Protein AF-0000000080332380 (afdb_homodimer)

Radius of gyration: 29.06 Å; Cα contacts (8 Å, |Δi|>4): 354; chains: 2; bounding box: 52×90×86 Å

Secondary structure (DSSP, 8-state):
-TT-B-TTSSBPPHHHHHHHHHHSSSS-TTS-HHHHHHHHTT-S---BHHHHHHHHHHHTS-GGGGSS-GGGG-HHHHHHHTSHHHHHHHHHTTT--HHHHHHHHHHHHHHHHHHTPPPPPP--TT-----------------------HHHHHHHHHHHHHT-/-TT-B-TTSSBPPHHHHHHHHHHSSSS-TTS-HHHHHHHHTT-----BHHHHHHHHHHHTS-GGGGSS-GGGG-HHHHHHHTSHHHHHHHHHTTT--HHHHHHHHHHHHHHHHHHTPPPPPP--TT-----------------------HHHHHHHHHHHHHT-

Nearest PDB structures (foldseek):
  6tri-assembly1_A  TM=6.896E-01  e=2.519E+00  Lactococcus phage TP901-1
  8jr0-assembly1_C  TM=2.284E-01  e=2.000E+00  Mycobacterium tuberculosis
  6tri-assembly1_A  TM=6.887E-01  e=2.519E+00  Lactococcus phage TP901-1
  8jr0-assembly1_C  TM=2.284E-01  e=2.000E+00  Mycobacterium tuberculosis

InterPro domains:
  IPR001387 Cro/C1-type, helix-turn-helix domain [PF01381] (31-66)
  IPR001387 Cro/C1-type, helix-turn-helix domain [PS50943] (31-66)
  IPR001387 Cro/C1-type, helix-turn-helix domain [cd00093] (26-66)
  IPR010982 Lambda repressor-like, DNA-binding domain superfamily [G3DSA:1.10.260.40] (1-118)
  IPR010982 Lambda repressor-like, DNA-binding domain superfamily [SSF47413] (28-68)

Sequence (328 aa):
MSSRRDAGGRPYTSRSLSAAVEALPGDHASVSHASVNKLANGSQDNPTAHTVVAVCKALGVPPAYLLPHHAYSDLEALQTFEDPRARHVLALLSGLSHSALDDVVAELERRRAEQGLEPVQRRDDATEEAPPSQEEPTEAPGRGRRRRSSREAAEYAADSLEGLMSSRRDAGGRPYTSRSLSAAVEALPGDHASVSHASVNKLANGSQDNPTAHTVVAVCKALGVPPAYLLPHHAYSDLEALQTFEDPRARHVLALLSGLSHSALDDVVAELERRRAEQGLEPVQRRDDATEEAPPSQEEPTEAPGRGRRRRSSREAAEYAADSLEGL

Foldseek 3Di:
DQVFAAPVRHGDALVRLLVLLVPDPDDSVPLDSVNSNCLVVVPPDDDDLSNLCSSCVRRVFQSCCSDPDLVNVPRVLRVLCVDPVSVVVVVVCPPPDPVVVVVVVVVVQVVCVVVVHDDDDDDDSPCPVPPPPPPPPPPPPPPPPDPPDPVVVVVVVVVVVVVD/DQVFAAPVRHGDALVRLLVLLVPDPDDSVPLDSVNSNCLVVVPPDDDDLSNLCSSCVRRVFQSCCSDPDLVNVPRVLRVLCVDPVSVVVVVVCPPPDPVVVVVVVVVVQVVCVVVVHDDDDDDDSPCPVPPPPPPPPPPPPPPPPDPPDPVVVVVVVVVVVVVD

Solvent-accessible surface area (backbone atoms only — not comparable to full-atom values): 19306 Å² total; per-residue (Å²): 105,79,82,40,54,39,97,81,66,39,61,54,41,45,67,55,43,28,50,40,29,63,64,42,88,66,91,45,70,77,54,43,53,63,57,41,31,35,54,65,66,62,45,94,63,69,50,29,43,62,44,42,42,42,48,20,57,54,66,71,44,54,44,48,53,77,41,94,48,77,72,34,72,45,56,62,27,48,53,29,45,65,36,62,68,48,27,46,45,35,33,56,51,53,90,58,50,71,68,55,49,50,52,52,42,52,51,44,54,51,52,32,56,76,68,68,47,81,86,73,79,80,71,71,63,74,67,57,72,62,66,73,71,73,67,66,73,71,74,62,80,72,76,81,71,76,78,74,60,77,66,61,58,57,55,52,58,58,54,61,56,62,77,103,105,80,84,39,54,39,98,83,67,40,63,54,42,45,68,55,44,29,50,39,28,63,64,41,87,66,89,44,71,78,53,45,54,63,58,41,30,35,55,65,65,63,44,95,63,70,48,30,41,62,45,41,40,43,49,20,58,54,67,69,45,54,44,48,53,77,41,96,49,76,70,34,72,43,56,62,28,49,54,29,44,65,38,63,69,49,28,45,45,36,35,55,50,53,87,58,50,72,68,55,49,50,51,51,43,52,51,43,53,50,53,33,55,76,69,69,49,79,86,75,80,80,71,71,66,74,66,58,73,61,67,71,68,72,66,65,73,71,73,60,80,71,73,80,69,75,78,72,59,78,66,60,57,55,53,53,57,58,55,59,56,63,74,103

Structure (mmCIF, N/CA/C/O backbone):
data_AF-0000000080332380-model_v1
#
loop_
_entity.id
_entity.type
_entity.pdbx_description
1 polymer 'XRE family transcriptional regulator'
#
loop_
_atom_site.group_PDB
_atom_site.id
_atom_site.type_symbol
_atom_site.label_atom_id
_atom_site.label_alt_id
_atom_site.label_comp_id
_atom_site.label_asym_id
_atom_site.label_entity_id
_atom_site.label_seq_id
_atom_site.pdbx_PDB_ins_code
_atom_site.Cartn_x
_atom_site.Cartn_y
_atom_site.Cartn_z
_atom_site.occupancy
_atom_site.B_iso_or_equiv
_atom_site.auth_seq_id
_atom_site.auth_comp_id
_atom_site.auth_asym_id
_atom_site.auth_atom_id
_atom_site.pdbx_PDB_model_num
ATOM 1 N N . MET A 1 1 ? 15.047 3.531 7.473 1 45.69 1 MET A N 1
ATOM 2 C CA . MET A 1 1 ? 15.734 4.676 6.879 1 45.69 1 MET A CA 1
ATOM 3 C C . MET A 1 1 ? 17.234 4.453 6.848 1 45.69 1 MET A C 1
ATOM 5 O O . MET A 1 1 ? 17.922 4.938 5.949 1 45.69 1 MET A O 1
ATOM 9 N N . SER A 1 2 ? 17.578 3.746 7.855 1 49.03 2 SER A N 1
ATOM 10 C CA . SER A 1 2 ? 19.031 3.662 8.008 1 49.03 2 SER A CA 1
ATOM 11 C C . SER A 1 2 ? 19.672 2.881 6.867 1 49.03 2 SER A C 1
ATOM 13 O O . SER A 1 2 ? 20.844 3.084 6.543 1 49.03 2 SER A O 1
ATOM 15 N N . SER A 1 3 ? 18.891 2.18 6.242 1 55.72 3 SER A N 1
ATOM 16 C CA . SER A 1 3 ? 19.609 1.336 5.305 1 55.72 3 SER A CA 1
ATOM 17 C C . SER A 1 3 ? 19.594 1.928 3.898 1 55.72 3 SER A C 1
ATOM 19 O O . SER A 1 3 ? 20.297 1.443 3.006 1 55.72 3 SER A O 1
ATOM 21 N N . ARG A 1 4 ? 18.938 3.018 3.787 1 57.44 4 ARG A N 1
ATOM 22 C CA . ARG A 1 4 ? 18.891 3.545 2.426 1 57.44 4 ARG A CA 1
ATOM 23 C C . ARG A 1 4 ? 19.922 4.652 2.232 1 57.44 4 ARG A C 1
ATOM 25 O O . ARG A 1 4 ? 20.312 5.316 3.193 1 57.44 4 ARG A O 1
ATOM 32 N N . ARG A 1 5 ? 20.562 4.629 1.107 1 53.41 5 ARG A N 1
ATOM 33 C CA . ARG A 1 5 ? 21.672 5.512 0.784 1 53.41 5 ARG A CA 1
ATOM 34 C C . ARG A 1 5 ? 21.234 6.617 -0.172 1 53.41 5 ARG A C 1
ATOM 36 O O . ARG A 1 5 ? 20.312 6.43 -0.97 1 53.41 5 ARG A O 1
ATOM 43 N N . ASP A 1 6 ? 21.766 7.789 0.019 1 54.19 6 ASP A N 1
ATOM 44 C CA . ASP A 1 6 ? 21.453 8.953 -0.812 1 54.19 6 ASP A CA 1
ATOM 45 C C . ASP A 1 6 ? 22.188 8.883 -2.146 1 54.19 6 ASP A C 1
ATOM 47 O O . ASP A 1 6 ? 22.812 7.863 -2.469 1 54.19 6 ASP A O 1
ATOM 51 N N . ALA A 1 7 ? 21.953 9.891 -3.002 1 58.5 7 ALA A N 1
ATOM 52 C CA . ALA A 1 7 ? 22.516 9.961 -4.344 1 58.5 7 ALA A CA 1
ATOM 53 C C . ALA A 1 7 ? 24.031 9.781 -4.305 1 58.5 7 ALA A C 1
ATOM 55 O O . ALA A 1 7 ? 24.641 9.289 -5.266 1 58.5 7 ALA A O 1
ATOM 56 N N . GLY A 1 8 ? 24.578 10.102 -3.266 1 55.09 8 GLY A N 1
ATOM 57 C CA . GLY A 1 8 ? 26.016 9.984 -3.129 1 55.09 8 GLY A CA 1
ATOM 58 C C . GLY A 1 8 ? 26.453 8.664 -2.521 1 55.09 8 GLY A C 1
ATOM 59 O O . GLY A 1 8 ? 27.656 8.445 -2.295 1 55.09 8 GLY A O 1
ATOM 60 N N . GLY A 1 9 ? 25.516 7.781 -2.338 1 62.94 9 GLY A N 1
ATOM 61 C CA . GLY A 1 9 ? 25.828 6.477 -1.773 1 62.94 9 GLY A CA 1
ATOM 62 C C . GLY A 1 9 ? 25.953 6.492 -0.262 1 62.94 9 GLY A C 1
ATOM 63 O O . GLY A 1 9 ? 26.359 5.5 0.343 1 62.94 9 GLY A O 1
ATOM 64 N N . ARG A 1 10 ? 25.812 7.641 0.269 1 60.16 10 ARG A N 1
ATOM 65 C CA . ARG A 1 10 ? 25.891 7.766 1.72 1 60.16 10 ARG A CA 1
ATOM 66 C C . ARG A 1 10 ? 24.531 7.578 2.367 1 60.16 10 ARG A C 1
ATOM 68 O O . ARG A 1 10 ? 23.5 7.758 1.716 1 60.16 10 ARG A O 1
ATOM 75 N N . PRO A 1 11 ? 24.578 6.988 3.625 1 61.34 11 PRO A N 1
ATOM 76 C CA . PRO A 1 11 ? 23.297 6.895 4.324 1 61.34 11 PRO A CA 1
ATOM 77 C C . PRO A 1 11 ? 22.562 8.234 4.395 1 61.34 11 PRO A C 1
ATOM 79 O O . PRO A 1 11 ? 23.203 9.281 4.543 1 61.34 11 PRO A O 1
ATOM 82 N N . TYR A 1 12 ? 21.312 8.266 4.168 1 58.19 12 TYR A N 1
ATOM 83 C CA . TYR A 1 12 ? 20.547 9.5 4.23 1 58.19 12 TYR A CA 1
ATOM 84 C C . TYR A 1 12 ? 20.672 10.148 5.602 1 58.19 12 TYR A C 1
ATOM 86 O O . TYR A 1 12 ? 20.562 9.477 6.629 1 58.19 12 TYR A O 1
ATOM 94 N N . THR A 1 13 ? 21.266 11.359 5.566 1 61.28 13 THR A N 1
ATOM 95 C CA . THR A 1 13 ? 21.109 12.242 6.723 1 61.28 13 THR A CA 1
ATOM 96 C C . THR A 1 13 ? 19.891 13.141 6.57 1 61.28 13 THR A C 1
ATOM 98 O O . THR A 1 13 ? 19.281 13.188 5.504 1 61.28 13 THR A O 1
ATOM 101 N N . SER A 1 14 ? 19.359 13.672 7.695 1 65 14 SER A N 1
ATOM 102 C CA . SER A 1 14 ? 18.25 14.617 7.625 1 65 14 SER A CA 1
ATOM 103 C C . SER A 1 14 ? 18.516 15.695 6.574 1 65 14 SER A C 1
ATOM 105 O O . SER A 1 14 ? 17.609 16.078 5.828 1 65 14 SER A O 1
ATOM 107 N N . ARG A 1 15 ? 19.75 16.188 6.562 1 61.03 15 ARG A N 1
ATOM 108 C CA . ARG A 1 15 ? 20.125 17.234 5.617 1 61.03 15 ARG A CA 1
ATOM 109 C C . ARG A 1 15 ? 20.078 16.719 4.184 1 61.03 15 ARG A C 1
ATOM 111 O O . ARG A 1 15 ? 19.5 17.375 3.301 1 61.03 15 ARG A O 1
ATOM 118 N N . SER A 1 16 ? 20.656 15.586 3.994 1 64.38 16 SER A N 1
ATOM 119 C CA . SER A 1 16 ? 20.688 15.055 2.635 1 64.38 16 SER A CA 1
ATOM 120 C C . SER A 1 16 ? 19.297 14.688 2.152 1 64.38 16 SER A C 1
ATOM 122 O O . SER A 1 16 ? 18.984 14.836 0.97 1 64.38 16 SER A O 1
ATOM 124 N N . LEU A 1 17 ? 18.547 14.219 2.979 1 63.97 17 LEU A N 1
ATOM 125 C CA . LEU A 1 17 ? 17.172 13.891 2.635 1 63.97 17 LEU A CA 1
ATOM 126 C C . LEU A 1 17 ? 16.375 15.148 2.275 1 63.97 17 LEU A C 1
ATOM 128 O O . LEU A 1 17 ? 15.633 15.156 1.298 1 63.97 17 LEU A O 1
ATOM 132 N N . SER A 1 18 ? 16.562 16.234 3.135 1 67 18 SER A N 1
ATOM 133 C CA . SER A 1 18 ? 15.922 17.5 2.842 1 67 18 SER A CA 1
ATOM 134 C C . SER A 1 18 ? 16.312 18.016 1.463 1 67 18 SER A C 1
ATOM 136 O O . SER A 1 18 ? 15.477 18.516 0.715 1 67 18 SER A O 1
ATOM 138 N N . ALA A 1 19 ? 17.578 17.812 1.137 1 68.12 19 ALA A N 1
ATOM 139 C CA . ALA A 1 19 ? 18.062 18.25 -0.168 1 68.12 19 ALA A CA 1
ATOM 140 C C . ALA A 1 19 ? 17.438 17.422 -1.291 1 68.12 19 ALA A C 1
ATOM 142 O O . ALA A 1 19 ? 17.109 17.969 -2.354 1 68.12 19 ALA A O 1
ATOM 143 N N . ALA A 1 20 ? 17.344 16.203 -0.973 1 65.81 20 ALA A N 1
ATOM 144 C CA . ALA A 1 20 ? 16.75 15.32 -1.976 1 65.81 20 ALA A CA 1
ATOM 145 C C . ALA A 1 20 ? 15.281 15.672 -2.219 1 65.81 20 ALA A C 1
ATOM 147 O O . ALA A 1 20 ? 14.812 15.633 -3.357 1 65.81 20 ALA A O 1
ATOM 148 N N . VAL A 1 21 ? 14.57 15.992 -1.216 1 66.62 21 VAL A N 1
ATOM 149 C CA . VAL A 1 21 ? 13.172 16.375 -1.314 1 66.62 21 VAL A CA 1
ATOM 150 C C . VAL A 1 21 ? 13.039 17.688 -2.088 1 66.62 21 VAL A C 1
ATOM 152 O O . VAL A 1 21 ? 12.148 17.828 -2.928 1 66.62 21 VAL A O 1
ATOM 155 N N . GLU A 1 22 ? 13.93 18.625 -1.791 1 68.06 22 GLU A N 1
ATOM 156 C CA . GLU A 1 22 ? 13.922 19.922 -2.457 1 68.06 22 GLU A CA 1
ATOM 157 C C . GLU A 1 22 ? 14.211 19.781 -3.949 1 68.06 22 GLU A C 1
ATOM 159 O O . GLU A 1 22 ? 13.742 20.594 -4.758 1 68.06 22 GLU A O 1
ATOM 164 N N . ALA A 1 23 ? 14.953 18.688 -4.273 1 68.5 23 ALA A N 1
ATOM 165 C CA . ALA A 1 23 ? 15.383 18.5 -5.656 1 68.5 23 ALA A CA 1
ATOM 166 C C . ALA A 1 23 ? 14.273 17.844 -6.484 1 68.5 23 ALA A C 1
ATOM 168 O O . ALA A 1 23 ? 14.336 17.844 -7.715 1 68.5 23 ALA A O 1
ATOM 169 N N . LEU A 1 24 ? 13.336 17.281 -5.75 1 67.06 24 LEU A N 1
ATOM 170 C CA . LEU A 1 24 ? 12.266 16.641 -6.496 1 67.06 24 LEU A CA 1
ATOM 171 C C . LEU A 1 24 ? 11.516 17.656 -7.359 1 67.06 24 LEU A C 1
ATOM 173 O O . LEU A 1 24 ? 11.344 18.812 -6.965 1 67.06 24 LEU A O 1
ATOM 177 N N . PRO A 1 25 ? 11.234 17.172 -8.609 1 62.03 25 PRO A N 1
ATOM 178 C CA . PRO A 1 25 ? 10.422 18.062 -9.43 1 62.03 25 PRO A CA 1
ATOM 179 C C . PRO A 1 25 ? 9.023 18.281 -8.859 1 62.03 25 PRO A C 1
ATOM 181 O O . PRO A 1 25 ? 8.438 17.359 -8.289 1 62.03 25 PRO A O 1
ATOM 184 N N . GLY A 1 26 ? 8.492 19.453 -8.891 1 60 26 GLY A N 1
ATOM 185 C CA . GLY A 1 26 ? 7.156 19.828 -8.438 1 60 26 GLY A CA 1
ATOM 186 C C . GLY A 1 26 ? 7.16 20.656 -7.164 1 60 26 GLY A C 1
ATOM 187 O O . GLY A 1 26 ? 8.227 20.984 -6.637 1 60 26 GLY A O 1
ATOM 188 N N . ASP A 1 27 ? 6.07 21.172 -6.875 1 50.56 27 ASP A N 1
ATOM 189 C CA . ASP A 1 27 ? 5.934 22.109 -5.758 1 50.56 27 ASP A CA 1
ATOM 190 C C . ASP A 1 27 ? 6.035 21.375 -4.422 1 50.56 27 ASP A C 1
ATOM 192 O O . ASP A 1 27 ? 5.02 21.016 -3.824 1 50.56 27 ASP A O 1
ATOM 196 N N . HIS A 1 28 ? 7.129 20.594 -4.238 1 54.84 28 HIS A N 1
ATOM 197 C CA . HIS A 1 28 ? 7.336 20.016 -2.914 1 54.84 28 HIS A CA 1
ATOM 198 C C . HIS A 1 28 ? 7.977 21.016 -1.966 1 54.84 28 HIS A C 1
ATOM 200 O O . HIS A 1 28 ? 8.555 20.625 -0.946 1 54.84 28 HIS A O 1
ATOM 206 N N . ALA A 1 29 ? 7.965 22.203 -2.443 1 51.16 29 ALA A N 1
ATOM 207 C CA . ALA A 1 29 ? 8.633 23.281 -1.716 1 51.16 29 ALA A CA 1
ATOM 208 C C . ALA A 1 29 ? 8.172 23.312 -0.26 1 51.16 29 ALA A C 1
ATOM 210 O O . ALA A 1 29 ? 8.906 23.781 0.613 1 51.16 29 ALA A O 1
ATOM 211 N N . SER A 1 30 ? 6.91 22.875 -0.061 1 58.44 30 SER A N 1
ATOM 212 C CA . SER A 1 30 ? 6.465 23.172 1.297 1 58.44 30 SER A CA 1
ATOM 213 C C . SER A 1 30 ? 6.941 22.109 2.279 1 58.44 30 SER A C 1
ATOM 215 O O . SER A 1 30 ? 6.742 22.234 3.488 1 58.44 30 SER A O 1
ATOM 217 N N . VAL A 1 31 ? 7.609 21.141 1.709 1 58.28 31 VAL A N 1
ATOM 218 C CA . VAL A 1 31 ? 8.102 20.172 2.689 1 58.28 31 VAL A CA 1
ATOM 219 C C . VAL A 1 31 ? 9.352 20.734 3.373 1 58.28 31 VAL A C 1
ATOM 221 O O . VAL A 1 31 ? 10.383 20.953 2.727 1 58.28 31 VAL A O 1
ATOM 224 N N . SER A 1 32 ? 9.125 21.375 4.52 1 60.06 32 SER A N 1
ATOM 225 C CA . SER A 1 32 ? 10.18 22.016 5.289 1 60.06 32 SER A CA 1
ATOM 226 C C . SER A 1 32 ? 11.273 21.031 5.668 1 60.06 32 SER A C 1
ATOM 228 O O . SER A 1 32 ? 11.016 19.828 5.773 1 60.06 32 SER A O 1
ATOM 230 N N . HIS A 1 33 ? 12.555 21.422 5.559 1 62.81 33 HIS A N 1
ATOM 231 C CA . HIS A 1 33 ? 13.703 20.672 6.078 1 62.81 33 HIS A CA 1
ATOM 232 C C . HIS A 1 33 ? 13.391 20.062 7.441 1 62.81 33 HIS A C 1
ATOM 234 O O . HIS A 1 33 ? 13.781 18.938 7.723 1 62.81 33 HIS A O 1
ATOM 240 N N . ALA A 1 34 ? 12.68 20.75 8.148 1 62.03 34 ALA A N 1
ATOM 241 C CA . ALA A 1 34 ? 12.359 20.297 9.508 1 62.03 34 ALA A CA 1
ATOM 242 C C . ALA A 1 34 ? 11.453 19.078 9.477 1 62.03 34 ALA A C 1
ATOM 244 O O . ALA A 1 34 ? 11.656 18.125 10.234 1 62.03 34 ALA A O 1
ATOM 245 N N . SER A 1 35 ? 10.523 19.109 8.578 1 67.06 35 SER A N 1
ATOM 246 C CA . SER A 1 35 ? 9.594 17.984 8.5 1 67.06 35 SER A CA 1
ATOM 247 C C . SER A 1 35 ? 10.297 16.719 8.023 1 67.06 35 SER A C 1
ATOM 249 O O . SER A 1 35 ? 10.031 15.633 8.531 1 67.06 35 SER A O 1
ATOM 251 N N . VAL A 1 36 ? 11.234 16.922 7.16 1 66.5 36 VAL A N 1
ATOM 252 C CA . VAL A 1 36 ? 12 15.797 6.633 1 66.5 36 VAL A CA 1
ATOM 253 C C . VAL A 1 36 ? 12.875 15.203 7.734 1 66.5 36 VAL A C 1
ATOM 255 O O . VAL A 1 36 ? 12.953 13.984 7.879 1 66.5 36 VAL A O 1
ATOM 258 N N . ASN A 1 37 ? 13.445 16.047 8.5 1 63.31 37 ASN A N 1
ATOM 259 C CA . ASN A 1 37 ? 14.312 15.609 9.586 1 63.31 37 ASN A CA 1
ATOM 260 C C . ASN A 1 37 ? 13.539 14.844 10.656 1 63.31 37 ASN A C 1
ATOM 262 O O . ASN A 1 37 ? 14.016 13.836 11.172 1 63.31 37 ASN A O 1
ATOM 266 N N . LYS A 1 38 ? 12.414 15.375 10.859 1 66.81 38 LYS A N 1
ATOM 267 C CA . LYS A 1 38 ? 11.594 14.75 11.891 1 66.81 38 LYS A CA 1
ATOM 268 C C . LYS A 1 38 ? 11.141 13.359 11.461 1 66.81 38 LYS A C 1
ATOM 270 O O . LYS A 1 38 ? 11.102 12.438 12.273 1 66.81 38 LYS A O 1
ATOM 275 N N . LEU A 1 39 ? 10.891 13.25 10.164 1 68.88 39 LEU A N 1
ATOM 276 C CA . LEU A 1 39 ? 10.445 11.961 9.648 1 68.88 39 LEU A CA 1
ATOM 277 C C . LEU A 1 39 ? 11.602 10.969 9.578 1 68.88 39 LEU A C 1
ATOM 279 O O . LEU A 1 39 ? 11.438 9.797 9.914 1 68.88 39 LEU A O 1
ATOM 283 N N . ALA A 1 40 ? 12.695 11.5 9.148 1 60.09 40 ALA A N 1
ATOM 284 C CA . ALA A 1 40 ? 13.867 10.633 9 1 60.09 40 ALA A CA 1
ATOM 285 C C . ALA A 1 40 ? 14.336 10.109 10.359 1 60.09 40 ALA A C 1
ATOM 287 O O . ALA A 1 40 ? 1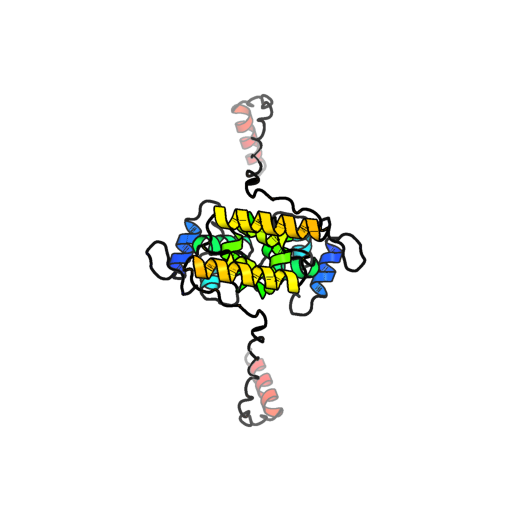4.836 8.992 10.453 1 60.09 40 ALA A O 1
ATOM 288 N N . ASN A 1 41 ? 14.148 10.898 11.328 1 58.16 41 ASN A N 1
ATOM 289 C CA . ASN A 1 41 ? 14.633 10.508 12.648 1 58.16 41 ASN A CA 1
ATOM 290 C C . ASN A 1 41 ? 13.578 9.711 13.414 1 58.16 41 ASN A C 1
ATOM 292 O O . ASN A 1 41 ? 13.82 9.281 14.547 1 58.16 41 ASN A O 1
ATOM 296 N N . GLY A 1 42 ? 12.539 9.336 12.703 1 57.12 42 GLY A N 1
ATOM 297 C CA . GLY A 1 42 ? 11.516 8.531 13.344 1 57.12 42 GLY A CA 1
ATOM 298 C C . GLY A 1 42 ? 10.773 9.273 14.438 1 57.12 42 GLY A C 1
ATOM 299 O O . GLY A 1 42 ? 10.039 8.672 15.227 1 57.12 42 GLY A O 1
ATOM 300 N N . SER A 1 43 ? 11.273 10.461 14.664 1 53.09 43 SER A N 1
ATOM 301 C CA . SER A 1 43 ? 10.555 11.203 15.695 1 53.09 43 SER A CA 1
ATOM 302 C C . SER A 1 43 ? 9.07 11.297 15.367 1 53.09 43 SER A C 1
ATOM 304 O O . SER A 1 43 ? 8.68 11.305 14.203 1 53.09 43 SER A O 1
ATOM 306 N N . GLN A 1 44 ? 8.273 10.906 16.406 1 57.19 44 GLN A N 1
ATOM 307 C CA . GLN A 1 44 ? 6.82 10.781 16.375 1 57.19 44 GLN A CA 1
ATOM 308 C C . GLN A 1 44 ? 6.176 12 15.734 1 57.19 44 GLN A C 1
ATOM 310 O O . GLN A 1 44 ? 5.82 12.961 16.422 1 57.19 44 GLN A O 1
ATOM 315 N N . ASP A 1 45 ? 6.402 12.188 14.359 1 68.19 45 ASP A N 1
ATOM 316 C CA . ASP A 1 45 ? 5.699 13.266 13.672 1 68.19 45 ASP A CA 1
ATOM 317 C C . ASP A 1 45 ? 4.48 12.727 12.922 1 68.19 45 ASP A C 1
ATOM 319 O O . ASP A 1 45 ? 4.258 11.516 12.859 1 68.19 45 ASP A O 1
ATOM 323 N N . ASN A 1 46 ? 3.559 13.531 12.844 1 80.62 46 ASN A N 1
ATOM 324 C CA . ASN A 1 46 ? 2.342 13.352 12.055 1 80.62 46 ASN A CA 1
ATOM 325 C C . ASN A 1 46 ? 2.402 14.125 10.742 1 80.62 46 ASN A C 1
ATOM 327 O O . ASN A 1 46 ? 1.686 15.109 10.562 1 80.62 46 ASN A O 1
ATOM 331 N N . PRO A 1 47 ? 3.314 13.602 9.852 1 83.5 47 PRO A N 1
ATOM 332 C CA . PRO A 1 47 ? 3.496 14.305 8.57 1 83.5 47 PRO A CA 1
ATOM 333 C C . PRO A 1 47 ? 2.229 14.32 7.723 1 83.5 47 PRO A C 1
ATOM 335 O O . PRO A 1 47 ? 1.324 13.508 7.941 1 83.5 47 PRO A O 1
ATOM 338 N N . THR A 1 48 ? 2.219 15.305 6.848 1 84.12 48 THR A N 1
ATOM 339 C CA . THR A 1 48 ? 1.119 15.344 5.891 1 84.12 48 THR A CA 1
ATOM 340 C C . THR A 1 48 ? 1.338 14.32 4.777 1 84.12 48 THR A C 1
ATOM 342 O O . THR A 1 48 ? 2.443 13.805 4.609 1 84.12 48 THR A O 1
ATOM 345 N N . ALA A 1 49 ? 0.272 14.102 4.047 1 87.5 49 ALA A N 1
ATOM 346 C CA . ALA A 1 49 ? 0.331 13.164 2.926 1 87.5 49 ALA A CA 1
ATOM 347 C C . ALA A 1 49 ? 1.354 13.617 1.888 1 87.5 49 ALA A C 1
ATOM 349 O O . ALA A 1 49 ? 2.143 12.805 1.39 1 87.5 49 ALA A O 1
ATOM 350 N N . HIS A 1 50 ? 1.416 14.859 1.545 1 84.94 50 HIS A N 1
ATOM 351 C CA . HIS A 1 50 ? 2.371 15.375 0.574 1 84.94 50 HIS A CA 1
ATOM 352 C C . HIS A 1 50 ? 3.805 15.203 1.063 1 84.94 50 HIS A C 1
ATOM 354 O O . HIS A 1 50 ? 4.695 14.859 0.282 1 84.94 50 HIS A O 1
ATOM 360 N N . THR A 1 51 ? 4.023 15.477 2.346 1 83.25 51 THR A N 1
ATOM 361 C CA . THR A 1 51 ? 5.344 15.273 2.926 1 83.25 51 THR A CA 1
ATOM 362 C C . THR A 1 51 ? 5.746 13.805 2.865 1 83.25 51 THR A C 1
ATOM 364 O O . THR A 1 51 ? 6.887 13.484 2.521 1 83.25 51 THR A O 1
ATOM 367 N N . VAL A 1 52 ? 4.793 12.93 3.213 1 87.31 52 VAL A N 1
ATOM 368 C CA . VAL A 1 52 ? 5.043 11.492 3.162 1 87.31 52 VAL A CA 1
ATOM 369 C C . VAL A 1 52 ? 5.465 11.094 1.751 1 87.31 52 VAL A C 1
ATOM 371 O O . VAL A 1 52 ? 6.492 10.43 1.567 1 87.31 52 VAL A O 1
ATOM 374 N N . VAL A 1 53 ? 4.766 11.539 0.782 1 88.44 53 VAL A N 1
ATOM 375 C CA . VAL A 1 53 ? 5.035 11.18 -0.604 1 88.44 53 VAL A CA 1
ATOM 376 C C . VAL A 1 53 ? 6.387 11.742 -1.036 1 88.44 53 VAL A C 1
ATOM 378 O O . VAL A 1 53 ? 7.203 11.031 -1.625 1 88.44 53 VAL A O 1
ATOM 381 N N . ALA A 1 54 ? 6.637 12.984 -0.685 1 80.75 54 ALA A N 1
ATOM 382 C CA . ALA A 1 54 ? 7.879 13.648 -1.089 1 80.75 54 ALA A CA 1
ATOM 383 C C . ALA A 1 54 ? 9.094 12.969 -0.459 1 80.75 54 ALA A C 1
ATOM 385 O O . ALA A 1 54 ? 10.078 12.695 -1.142 1 80.75 54 ALA A O 1
ATOM 386 N N . VAL A 1 55 ? 8.977 12.68 0.811 1 79.69 55 VAL A N 1
ATOM 387 C CA . VAL A 1 55 ? 10.094 12.07 1.523 1 79.69 55 VAL A CA 1
ATOM 388 C C . VAL A 1 55 ? 10.328 10.656 0.999 1 79.69 55 VAL A C 1
ATOM 390 O O . VAL A 1 55 ? 11.477 10.25 0.771 1 79.69 55 VAL A O 1
ATOM 393 N N . CYS A 1 56 ? 9.266 9.906 0.803 1 86.5 56 CYS A N 1
ATOM 394 C CA . CYS A 1 56 ? 9.406 8.547 0.297 1 86.5 56 CYS A CA 1
ATOM 395 C C . CYS A 1 56 ? 9.992 8.547 -1.107 1 86.5 56 CYS A C 1
ATOM 397 O O . CYS A 1 56 ? 10.789 7.664 -1.45 1 86.5 56 CYS A O 1
ATOM 399 N N . LYS A 1 57 ? 9.602 9.5 -1.895 1 83.94 57 LYS A N 1
ATOM 400 C CA . LYS A 1 57 ? 10.188 9.633 -3.225 1 83.94 57 LYS A CA 1
ATOM 401 C C . LYS A 1 57 ? 11.695 9.867 -3.137 1 83.94 57 LYS A C 1
ATOM 403 O O . LYS A 1 57 ? 12.469 9.266 -3.885 1 83.94 57 LYS A O 1
ATOM 408 N N . ALA A 1 58 ? 12.125 10.703 -2.23 1 75 58 ALA A N 1
ATOM 409 C CA . ALA A 1 58 ? 13.547 10.977 -2.035 1 75 58 ALA A CA 1
ATOM 410 C C . ALA A 1 58 ? 14.289 9.734 -1.565 1 75 58 ALA A C 1
ATOM 412 O O . ALA A 1 58 ? 15.438 9.5 -1.955 1 75 58 ALA A O 1
ATOM 413 N N . LEU A 1 59 ? 13.617 8.938 -0.712 1 77.12 59 LEU A N 1
ATOM 414 C CA . LEU A 1 59 ? 14.219 7.738 -0.147 1 77.12 59 LEU A CA 1
ATOM 415 C C . LEU A 1 59 ? 14.172 6.586 -1.143 1 77.12 59 LEU A C 1
ATOM 417 O O . LEU A 1 59 ? 14.891 5.59 -0.984 1 77.12 59 LEU A O 1
ATOM 421 N N . GLY A 1 60 ? 13.25 6.723 -2.096 1 81.75 60 GLY A N 1
ATOM 422 C CA . GLY A 1 60 ? 13.086 5.645 -3.059 1 81.75 60 GLY A CA 1
ATOM 423 C C . GLY A 1 60 ? 12.25 4.496 -2.529 1 81.75 60 GLY A C 1
ATOM 424 O O . GLY A 1 60 ? 12.523 3.332 -2.826 1 81.75 60 GLY A O 1
ATOM 425 N N . VAL A 1 61 ? 11.391 4.785 -1.655 1 88.31 61 VAL A N 1
ATOM 426 C CA . VAL A 1 61 ? 10.508 3.754 -1.12 1 88.31 61 VAL A CA 1
ATOM 427 C C . VAL A 1 61 ? 9.047 4.117 -1.408 1 88.31 61 VAL A C 1
ATOM 429 O O . VAL A 1 61 ? 8.727 5.293 -1.606 1 88.31 61 VAL A O 1
ATOM 432 N N . PRO A 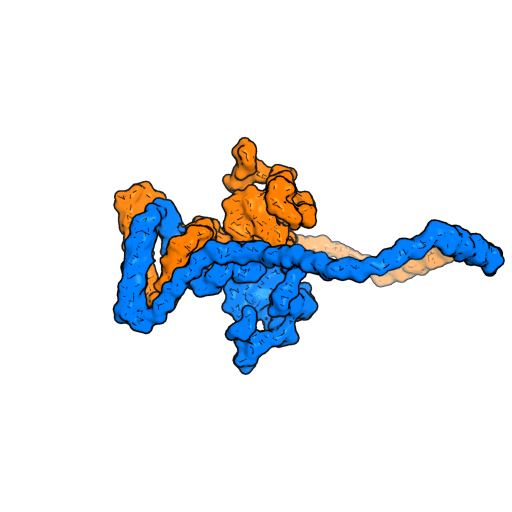1 62 ? 8.172 3.09 -1.484 1 95.25 62 PRO A N 1
ATOM 433 C CA . PRO A 1 62 ? 6.746 3.385 -1.681 1 95.25 62 PRO A CA 1
ATOM 434 C C . PRO A 1 62 ? 6.148 4.191 -0.532 1 95.25 62 PRO A C 1
ATOM 436 O O . PRO A 1 62 ? 6.453 3.938 0.635 1 95.25 62 PRO A O 1
ATOM 439 N N . PRO A 1 63 ? 5.336 5.152 -0.795 1 94.56 63 PRO A N 1
ATOM 440 C CA . PRO A 1 63 ? 4.852 6.09 0.221 1 94.56 63 PRO A CA 1
ATOM 441 C C . PRO A 1 63 ? 4.117 5.395 1.365 1 94.56 63 PRO A C 1
ATOM 443 O O . PRO A 1 63 ? 4.188 5.844 2.512 1 94.56 63 PRO A O 1
ATOM 446 N N . ALA A 1 64 ? 3.441 4.32 1.085 1 96.38 64 ALA A N 1
ATOM 447 C CA . ALA A 1 64 ? 2.686 3.623 2.123 1 96.38 64 ALA A CA 1
ATOM 448 C C . ALA A 1 64 ? 3.594 3.211 3.277 1 96.38 64 ALA A C 1
ATOM 450 O O . ALA A 1 64 ? 3.131 3.041 4.41 1 96.38 64 ALA A O 1
ATOM 451 N N . TYR A 1 65 ? 4.852 3.094 2.988 1 92.38 65 TYR A N 1
ATOM 452 C CA . TYR A 1 65 ? 5.812 2.576 3.957 1 92.38 65 TYR A CA 1
ATOM 453 C C . TYR A 1 65 ? 5.867 3.465 5.195 1 92.38 65 TYR A C 1
ATOM 455 O O . TYR A 1 65 ? 6.113 2.98 6.301 1 92.38 65 TYR A O 1
ATOM 463 N N . LEU A 1 66 ? 5.594 4.754 5.059 1 89 66 LEU A N 1
ATOM 464 C CA . LEU A 1 66 ? 5.754 5.688 6.168 1 89 66 LEU A CA 1
ATOM 465 C C . LEU A 1 66 ? 4.438 5.879 6.91 1 89 66 LEU A C 1
ATOM 467 O O . LEU A 1 66 ? 4.395 6.559 7.941 1 89 66 LEU A O 1
ATOM 471 N N . LEU A 1 67 ? 3.365 5.289 6.418 1 91.88 67 LEU A N 1
ATOM 472 C CA . LEU A 1 67 ? 2.102 5.352 7.145 1 91.88 67 LEU A CA 1
ATOM 473 C C . LEU A 1 67 ? 2.113 4.395 8.336 1 91.88 67 LEU A C 1
ATOM 475 O O . LEU A 1 67 ? 2.617 3.275 8.234 1 91.88 67 LEU A O 1
ATOM 479 N N . PRO A 1 68 ? 1.608 4.879 9.453 1 88.31 68 PRO A N 1
ATOM 480 C CA . PRO A 1 68 ? 1.509 3.988 10.609 1 88.31 68 PRO A CA 1
ATOM 481 C C . PRO A 1 68 ? 0.428 2.924 10.445 1 88.31 68 PRO A C 1
ATOM 483 O O . PRO A 1 68 ? -0.687 3.086 10.945 1 88.31 68 PRO A O 1
ATOM 486 N N . HIS A 1 69 ? 0.728 1.851 9.805 1 91.06 69 HIS A N 1
ATOM 487 C CA . HIS A 1 69 ? -0.176 0.746 9.5 1 91.06 69 HIS A CA 1
ATOM 488 C C . HIS A 1 69 ? 0.564 -0.587 9.5 1 91.06 69 HIS A C 1
ATOM 490 O O . HIS A 1 69 ? 1.648 -0.7 8.922 1 91.06 69 HIS A O 1
ATOM 496 N N . HIS A 1 70 ? 0.045 -1.549 10.094 1 88.69 70 HIS A N 1
ATOM 497 C CA . HIS A 1 70 ? 0.723 -2.807 10.391 1 88.69 70 HIS A CA 1
ATOM 498 C C . HIS A 1 70 ? 1.157 -3.512 9.109 1 88.69 70 HIS A C 1
ATOM 500 O O . HIS A 1 70 ? 2.227 -4.121 9.062 1 88.69 70 HIS A O 1
ATOM 506 N N . ALA A 1 71 ? 0.423 -3.445 8.078 1 93.5 71 ALA A N 1
ATOM 507 C CA . ALA A 1 71 ? 0.705 -4.203 6.863 1 93.5 71 ALA A CA 1
ATOM 508 C C . ALA A 1 71 ? 1.832 -3.557 6.062 1 93.5 71 ALA A C 1
ATOM 510 O O . ALA A 1 71 ? 2.391 -4.176 5.156 1 93.5 71 ALA A O 1
ATOM 511 N N . TYR A 1 72 ? 2.191 -2.285 6.402 1 93.88 72 TYR A N 1
ATOM 512 C CA . TYR A 1 72 ? 3.072 -1.522 5.523 1 93.88 72 TYR A CA 1
ATOM 513 C C . TYR A 1 72 ? 4.523 -1.636 5.977 1 93.88 72 TYR A C 1
ATOM 515 O O . TYR A 1 72 ? 5.406 -0.985 5.414 1 93.88 72 TYR A O 1
ATOM 523 N N . SER A 1 73 ? 4.738 -2.543 6.973 1 88.25 73 SER A N 1
ATOM 524 C CA . SER A 1 73 ? 6.102 -2.779 7.43 1 88.25 73 SER A CA 1
ATOM 525 C C . SER A 1 73 ? 6.852 -3.707 6.477 1 88.25 73 SER A C 1
ATOM 527 O O . SER A 1 73 ? 8.078 -3.82 6.551 1 88.25 73 SER A O 1
ATOM 529 N N . ASP A 1 74 ? 6.125 -4.301 5.566 1 90.38 74 ASP A N 1
ATOM 530 C CA . ASP A 1 74 ? 6.719 -5.207 4.586 1 90.38 74 ASP A CA 1
ATOM 531 C C . ASP A 1 74 ? 7.199 -4.445 3.355 1 90.38 74 ASP A C 1
ATOM 533 O O . ASP A 1 74 ? 6.496 -4.379 2.346 1 90.38 74 ASP A O 1
ATOM 537 N N . LEU A 1 75 ? 8.422 -3.945 3.412 1 89.38 75 LEU A N 1
ATOM 538 C CA . LEU A 1 75 ? 8.969 -3.1 2.357 1 89.38 75 LEU A CA 1
ATOM 539 C C . LEU A 1 75 ? 9.062 -3.861 1.04 1 89.38 75 LEU A C 1
ATOM 541 O O . LEU A 1 75 ? 8.789 -3.305 -0.026 1 89.38 75 LEU A O 1
ATOM 545 N N . GLU A 1 76 ? 9.461 -5.129 1.114 1 92.19 76 GLU A N 1
ATOM 546 C CA . GLU A 1 76 ? 9.602 -5.93 -0.098 1 92.19 76 GLU A CA 1
ATOM 547 C C . GLU A 1 76 ? 8.273 -6.059 -0.832 1 92.19 76 GLU A C 1
ATOM 549 O O . GLU A 1 76 ? 8.211 -5.883 -2.051 1 92.19 76 GLU A O 1
ATOM 554 N N . ALA A 1 77 ? 7.277 -6.375 -0.1 1 96.19 77 ALA A N 1
ATOM 555 C CA . ALA A 1 77 ? 5.949 -6.484 -0.698 1 96.19 77 ALA A CA 1
ATOM 556 C C . ALA A 1 77 ? 5.488 -5.145 -1.263 1 96.19 77 ALA A C 1
ATOM 558 O O . ALA A 1 77 ? 4.941 -5.082 -2.365 1 96.19 77 ALA A O 1
ATOM 559 N N . LEU A 1 78 ? 5.75 -4.039 -0.504 1 96.44 78 LEU A N 1
ATOM 560 C CA . LEU A 1 78 ? 5.367 -2.709 -0.959 1 96.44 78 LEU A CA 1
ATOM 561 C C . LEU A 1 78 ? 6.09 -2.344 -2.248 1 96.44 78 LEU A C 1
ATOM 563 O O . LEU A 1 78 ? 5.492 -1.77 -3.162 1 96.44 78 LEU A O 1
ATOM 567 N N . GLN A 1 79 ? 7.371 -2.701 -2.33 1 95.5 79 GLN A N 1
ATOM 568 C CA . GLN A 1 79 ? 8.148 -2.424 -3.535 1 95.5 79 GLN A CA 1
ATOM 569 C C . GLN A 1 79 ? 7.613 -3.209 -4.727 1 95.5 79 GLN A C 1
ATOM 571 O O . GLN A 1 79 ? 7.496 -2.67 -5.832 1 95.5 79 GLN A O 1
ATOM 576 N N . THR A 1 80 ? 7.332 -4.441 -4.453 1 96.75 80 THR A N 1
ATOM 577 C CA . THR A 1 80 ? 6.809 -5.281 -5.523 1 96.75 80 THR A CA 1
ATOM 578 C C . THR A 1 80 ? 5.449 -4.773 -5.996 1 96.75 80 THR A C 1
ATOM 580 O O . THR A 1 80 ? 5.125 -4.852 -7.18 1 96.75 80 THR A O 1
ATOM 583 N N . PHE A 1 81 ? 4.652 -4.16 -5.094 1 97.31 81 PHE A N 1
ATOM 584 C CA . PHE A 1 81 ? 3.336 -3.607 -5.391 1 97.31 81 PHE A CA 1
ATOM 585 C C . PHE A 1 81 ? 3.434 -2.508 -6.441 1 97.31 81 PHE A C 1
ATOM 587 O O . PHE A 1 81 ? 2.477 -2.262 -7.18 1 97.31 81 PHE A O 1
ATOM 594 N N . GLU A 1 82 ? 4.629 -1.879 -6.566 1 95.44 82 GLU A N 1
ATOM 595 C CA . GLU A 1 82 ? 4.812 -0.761 -7.488 1 95.44 82 GLU A CA 1
ATOM 596 C C . GLU A 1 82 ? 4.781 -1.232 -8.938 1 95.44 82 GLU A C 1
ATOM 598 O O . GLU A 1 82 ? 4.543 -0.436 -9.852 1 95.44 82 GLU A O 1
ATOM 603 N N . ASP A 1 83 ? 5.105 -2.49 -9.141 1 94.19 83 ASP A N 1
ATOM 604 C CA . ASP A 1 83 ? 5.035 -3.08 -10.477 1 94.19 83 ASP A CA 1
ATOM 605 C C . ASP A 1 83 ? 3.594 -3.416 -10.852 1 94.19 83 ASP A C 1
ATOM 607 O O . ASP A 1 83 ? 2.945 -4.227 -10.188 1 94.19 83 ASP A O 1
ATOM 611 N N . PRO A 1 84 ? 3.131 -2.805 -11.938 1 93.75 84 PRO A N 1
ATOM 612 C CA . PRO A 1 84 ? 1.729 -3.021 -12.305 1 93.75 84 PRO A CA 1
ATOM 613 C C . PRO A 1 84 ? 1.403 -4.496 -12.539 1 93.75 84 PRO A C 1
ATOM 615 O O . PRO A 1 84 ? 0.286 -4.938 -12.258 1 93.75 84 PRO A O 1
ATOM 618 N N . ARG A 1 85 ? 2.352 -5.258 -13.055 1 94.06 85 ARG A N 1
ATOM 619 C CA . ARG A 1 85 ? 2.098 -6.68 -13.273 1 94.06 85 ARG A CA 1
ATOM 620 C C . ARG A 1 85 ? 1.966 -7.422 -11.945 1 94.06 85 ARG A C 1
ATOM 622 O O . ARG A 1 85 ? 1.065 -8.25 -11.781 1 94.06 85 ARG A O 1
ATOM 629 N N . ALA A 1 86 ? 2.857 -7.148 -11.055 1 96.62 86 ALA A N 1
ATOM 630 C CA . ALA A 1 86 ? 2.787 -7.762 -9.727 1 96.62 86 ALA A CA 1
ATOM 631 C C . ALA A 1 86 ? 1.511 -7.348 -9 1 96.62 86 ALA A C 1
ATOM 633 O O . ALA A 1 86 ? 0.886 -8.164 -8.32 1 96.62 86 ALA A O 1
ATOM 634 N N . ARG A 1 87 ? 1.179 -6.051 -9.109 1 96.25 87 ARG A N 1
ATOM 635 C CA . ARG A 1 87 ? -0.047 -5.547 -8.5 1 96.25 87 ARG A CA 1
ATOM 636 C C . ARG A 1 87 ? -1.271 -6.273 -9.047 1 96.25 87 ARG A C 1
ATOM 638 O O . ARG A 1 87 ? -2.197 -6.59 -8.297 1 96.25 87 ARG A O 1
ATOM 645 N N . HIS A 1 88 ? -1.263 -6.531 -10.305 1 95.38 88 HIS A N 1
ATOM 646 C CA . HIS A 1 88 ? -2.359 -7.27 -10.922 1 95.38 88 HIS A CA 1
ATOM 647 C C . HIS A 1 88 ? -2.428 -8.695 -10.383 1 95.38 88 HIS A C 1
ATOM 649 O O . HIS A 1 88 ? -3.516 -9.219 -10.125 1 95.38 88 HIS A O 1
ATOM 655 N N . VAL A 1 89 ? -1.287 -9.391 -10.258 1 96.88 89 VAL A N 1
ATOM 656 C CA . VAL A 1 89 ? -1.258 -10.711 -9.633 1 96.88 89 VAL A CA 1
ATOM 657 C C . VAL A 1 89 ? -1.922 -10.648 -8.258 1 96.88 89 VAL A C 1
ATOM 659 O O . VAL A 1 89 ? -2.756 -11.5 -7.93 1 96.88 89 VAL A O 1
ATOM 662 N N . LEU A 1 90 ? -1.532 -9.594 -7.48 1 97.69 90 LEU A N 1
ATOM 663 C CA . LEU A 1 90 ? -2.098 -9.438 -6.145 1 97.69 90 LEU A CA 1
ATOM 664 C C . LEU A 1 90 ? -3.617 -9.32 -6.207 1 97.69 90 LEU A C 1
ATOM 666 O O . LEU A 1 90 ? -4.324 -9.961 -5.43 1 97.69 90 LEU A O 1
ATOM 670 N N . ALA A 1 91 ? -4.113 -8.562 -7.133 1 96.69 91 ALA A N 1
ATOM 671 C CA . ALA A 1 91 ? -5.555 -8.391 -7.293 1 96.69 91 ALA A CA 1
ATOM 672 C C . ALA A 1 91 ? -6.227 -9.727 -7.621 1 96.69 91 ALA A C 1
ATOM 674 O O . ALA A 1 91 ? -7.34 -9.992 -7.164 1 96.69 91 ALA A O 1
ATOM 675 N N . LEU A 1 92 ? -5.562 -10.562 -8.359 1 96.69 92 LEU A N 1
ATOM 676 C CA . LEU A 1 92 ? -6.105 -11.852 -8.781 1 96.69 92 LEU A CA 1
ATOM 677 C C . LEU A 1 92 ? -6.203 -12.812 -7.602 1 96.69 92 LEU A C 1
ATOM 679 O O . LEU A 1 92 ? -6.922 -13.812 -7.668 1 96.69 92 LEU A O 1
ATOM 683 N N . LEU A 1 93 ? -5.488 -12.539 -6.531 1 97.31 93 LEU A N 1
ATOM 684 C CA . LEU A 1 93 ? -5.52 -13.406 -5.363 1 97.31 93 LEU A CA 1
ATOM 685 C C . LEU A 1 93 ? -6.805 -13.203 -4.566 1 97.31 93 LEU A C 1
ATOM 687 O O . LEU A 1 93 ? -7.148 -14.023 -3.715 1 97.31 93 LEU A O 1
ATOM 691 N N . SER A 1 94 ? -7.469 -12.023 -4.82 1 95.12 94 SER A N 1
ATOM 692 C CA . SER A 1 94 ? -8.68 -11.688 -4.074 1 95.12 94 SER A CA 1
ATOM 693 C C . SER A 1 94 ? -9.734 -12.773 -4.219 1 95.12 94 SER A C 1
ATOM 695 O O . SER A 1 94 ? -10.031 -13.219 -5.332 1 95.12 94 SER A O 1
ATOM 697 N N . GLY A 1 95 ? -10.25 -13.234 -3.115 1 93.06 95 GLY A N 1
ATOM 698 C CA . GLY A 1 95 ? -11.344 -14.203 -3.15 1 93.06 95 GLY A CA 1
ATOM 699 C C . GLY A 1 95 ? -10.867 -15.641 -3.158 1 93.06 95 GLY A C 1
ATOM 700 O O . GLY A 1 95 ? -11.672 -16.562 -3.064 1 93.06 95 GLY A O 1
ATOM 701 N N . LEU A 1 96 ? -9.609 -15.906 -3.334 1 94.25 96 LEU A N 1
ATOM 702 C CA . LEU A 1 96 ? -9.086 -17.266 -3.283 1 94.25 96 LEU A CA 1
ATOM 703 C C . LEU A 1 96 ? -9.078 -17.797 -1.854 1 94.25 96 LEU A C 1
ATOM 705 O O . LEU A 1 96 ? -8.938 -17.031 -0.902 1 94.25 96 LEU A O 1
ATOM 709 N N . SER A 1 97 ? -9.227 -18.984 -1.709 1 92.44 97 SER A N 1
ATOM 710 C CA . SER A 1 97 ? -9.18 -19.625 -0.402 1 92.44 97 SER A CA 1
ATOM 711 C C . SER A 1 97 ? -7.754 -19.656 0.146 1 92.44 97 SER A C 1
ATOM 713 O O . SER A 1 97 ? -6.793 -19.5 -0.606 1 92.44 97 SER A O 1
ATOM 715 N N . HIS A 1 98 ? -7.641 -19.859 1.468 1 92.38 98 HIS A N 1
ATOM 716 C CA . HIS A 1 98 ? -6.336 -19.984 2.104 1 92.38 98 HIS A CA 1
ATOM 717 C C . HIS A 1 98 ? -5.539 -21.141 1.507 1 92.38 98 HIS A C 1
ATOM 719 O O . HIS A 1 98 ? -4.332 -21.016 1.289 1 92.38 98 HIS A O 1
ATOM 725 N N . SER A 1 99 ? -6.258 -22.203 1.254 1 92.94 99 SER A N 1
ATOM 726 C CA . SER A 1 99 ? -5.594 -23.359 0.658 1 92.94 99 SER A CA 1
ATOM 727 C C . SER A 1 99 ? -5.062 -23.031 -0.734 1 92.94 99 SER A C 1
ATOM 729 O O . SER A 1 99 ? -3.959 -23.438 -1.095 1 92.94 99 SER A O 1
ATOM 731 N N . ALA A 1 100 ? -5.84 -22.297 -1.506 1 92.75 100 ALA A N 1
ATOM 732 C CA . ALA A 1 100 ? -5.41 -21.891 -2.838 1 92.75 100 ALA A CA 1
ATOM 733 C C . ALA A 1 100 ? -4.191 -20.969 -2.756 1 92.75 100 ALA A C 1
ATOM 735 O O . ALA A 1 100 ? -3.252 -21.109 -3.543 1 92.75 100 ALA A O 1
ATOM 736 N N . LEU A 1 101 ? -4.18 -20.078 -1.793 1 94.19 101 LEU A N 1
ATOM 737 C CA . LEU A 1 101 ? -3.045 -19.172 -1.596 1 94.19 101 LEU A CA 1
ATOM 738 C C . LEU A 1 101 ? -1.8 -19.953 -1.19 1 94.19 101 LEU A C 1
ATOM 740 O O . LEU A 1 101 ? -0.696 -19.656 -1.649 1 94.19 101 LEU A O 1
ATOM 744 N N . ASP A 1 102 ? -1.998 -20.922 -0.384 1 94.19 102 ASP A N 1
ATOM 745 C CA . ASP A 1 102 ? -0.879 -21.766 0.018 1 94.19 102 ASP A CA 1
ATOM 746 C C . ASP A 1 102 ? -0.278 -22.484 -1.185 1 94.19 102 ASP A C 1
ATOM 748 O O . ASP A 1 102 ? 0.941 -22.656 -1.271 1 94.19 102 ASP A O 1
ATOM 752 N N . ASP A 1 103 ? -1.143 -22.922 -2.088 1 94.5 103 ASP A N 1
ATOM 753 C CA . ASP A 1 103 ? -0.667 -23.562 -3.311 1 94.5 103 ASP A CA 1
ATOM 754 C C . ASP A 1 103 ? 0.164 -22.594 -4.148 1 94.5 103 ASP A C 1
ATOM 756 O O . ASP A 1 103 ? 1.201 -22.969 -4.699 1 94.5 103 ASP A O 1
ATOM 760 N N . VAL A 1 104 ? -0.328 -21.406 -4.23 1 95.69 104 VAL A N 1
ATOM 761 C CA . VAL A 1 104 ? 0.376 -20.391 -5.004 1 95.69 104 VAL A CA 1
ATOM 762 C C . VAL A 1 104 ? 1.736 -20.109 -4.367 1 95.69 104 VAL A C 1
ATOM 764 O O . VAL A 1 104 ? 2.746 -20 -5.07 1 95.69 104 VAL A O 1
ATOM 767 N N . VAL A 1 105 ? 1.808 -19.984 -3.062 1 95.62 105 VAL A N 1
ATOM 768 C CA . VAL A 1 105 ? 3.053 -19.734 -2.34 1 95.62 105 VAL A CA 1
ATOM 769 C C . VAL A 1 105 ? 4.047 -20.859 -2.637 1 95.62 105 VAL A C 1
ATOM 771 O O . VAL A 1 105 ? 5.199 -20.594 -2.992 1 95.62 105 VAL A O 1
ATOM 774 N N . ALA A 1 106 ? 3.551 -22.078 -2.555 1 95.5 106 ALA A N 1
ATOM 775 C CA . ALA A 1 106 ? 4.414 -23.234 -2.801 1 95.5 106 ALA A CA 1
ATOM 776 C C . ALA A 1 106 ? 4.961 -23.219 -4.227 1 95.5 106 ALA A C 1
ATOM 778 O O . ALA A 1 106 ? 6.145 -23.484 -4.445 1 95.5 106 ALA A O 1
ATOM 779 N N . GLU A 1 107 ? 4.129 -22.891 -5.145 1 94.62 107 GLU A N 1
ATOM 780 C CA . GLU A 1 107 ? 4.539 -22.828 -6.543 1 94.62 107 GLU A CA 1
ATOM 781 C C . GLU A 1 107 ? 5.59 -21.75 -6.762 1 94.62 107 GLU A C 1
ATOM 783 O O . GLU A 1 107 ? 6.586 -21.969 -7.449 1 94.62 107 GLU A O 1
ATOM 788 N N . LEU A 1 108 ? 5.422 -20.594 -6.191 1 96.25 108 LEU A N 1
ATOM 789 C CA . LEU A 1 108 ? 6.34 -19.469 -6.367 1 96.25 108 LEU A CA 1
ATOM 790 C C . LEU A 1 108 ? 7.676 -19.75 -5.68 1 96.25 108 LEU A C 1
ATOM 792 O O . LEU A 1 108 ? 8.734 -19.391 -6.203 1 96.25 108 LEU A O 1
ATOM 796 N N . GLU A 1 109 ? 7.598 -20.359 -4.496 1 95.38 109 GLU A N 1
ATOM 797 C CA . GLU A 1 109 ? 8.828 -20.719 -3.811 1 95.38 109 GLU A CA 1
ATOM 798 C C . GLU A 1 109 ? 9.648 -21.719 -4.637 1 95.38 109 GLU A C 1
ATOM 800 O O . GLU A 1 109 ? 10.875 -21.594 -4.715 1 95.38 109 GLU A O 1
ATOM 805 N N . ARG A 1 110 ? 8.914 -22.672 -5.238 1 94.25 110 ARG A N 1
ATOM 806 C CA . ARG A 1 110 ? 9.586 -23.625 -6.117 1 94.25 110 ARG A CA 1
ATOM 807 C C . ARG A 1 110 ? 10.211 -22.906 -7.316 1 94.25 110 ARG A C 1
ATOM 809 O O . ARG A 1 110 ? 11.359 -23.188 -7.676 1 94.25 110 ARG A O 1
ATOM 816 N N . ARG A 1 111 ? 9.484 -22 -7.922 1 93.19 111 ARG A N 1
ATOM 817 C CA . ARG A 1 111 ? 9.977 -21.25 -9.078 1 93.19 111 ARG A CA 1
ATOM 818 C C . ARG A 1 111 ? 11.195 -20.422 -8.719 1 93.19 111 ARG A C 1
ATOM 820 O O . ARG A 1 111 ? 12.164 -20.359 -9.484 1 93.19 111 ARG A O 1
ATOM 827 N N . ARG A 1 112 ? 11.156 -19.797 -7.582 1 93.75 112 ARG A N 1
ATOM 828 C CA . ARG A 1 112 ? 12.281 -18.984 -7.117 1 93.75 112 ARG A CA 1
ATOM 829 C C . ARG A 1 112 ? 13.516 -19.844 -6.879 1 93.75 112 ARG A C 1
ATOM 831 O O . ARG A 1 112 ? 14.625 -19.469 -7.258 1 93.75 112 ARG A O 1
ATOM 838 N N . ALA A 1 113 ? 13.32 -21 -6.297 1 92.5 113 ALA A N 1
ATOM 839 C CA . ALA A 1 113 ? 14.422 -21.922 -6.051 1 92.5 113 ALA A CA 1
ATOM 840 C C . ALA A 1 113 ? 15.055 -22.391 -7.363 1 92.5 113 ALA A C 1
ATOM 842 O O . ALA A 1 113 ? 16.281 -22.438 -7.484 1 92.5 113 ALA A O 1
ATOM 843 N N . GLU A 1 114 ? 14.195 -22.656 -8.312 1 91.75 114 GLU A N 1
ATOM 844 C CA . GLU A 1 114 ? 14.664 -23.094 -9.625 1 91.75 114 GLU A CA 1
ATOM 845 C C . GLU A 1 114 ? 15.469 -22 -10.328 1 91.75 114 GLU A C 1
ATOM 847 O O . GLU A 1 114 ? 16.375 -22.281 -11.109 1 91.75 114 GLU A O 1
ATOM 852 N N . GLN A 1 115 ? 15.164 -20.719 -10.016 1 91.69 115 GLN A N 1
ATOM 853 C CA . GLN A 1 115 ? 15.812 -19.594 -10.664 1 91.69 115 GLN A CA 1
ATOM 854 C C . GLN A 1 115 ? 16.984 -19.062 -9.828 1 91.69 115 GLN A C 1
ATOM 856 O O . GLN A 1 115 ? 17.641 -18.109 -10.211 1 91.69 115 GLN A O 1
ATOM 861 N N . GLY A 1 116 ? 17.188 -19.656 -8.672 1 92.06 116 GLY A N 1
ATOM 862 C CA . GLY A 1 116 ? 18.297 -19.281 -7.824 1 92.06 116 GLY A CA 1
ATOM 863 C C . GLY A 1 116 ? 18.078 -17.969 -7.09 1 92.06 116 GLY A C 1
ATOM 864 O O . GLY A 1 116 ? 19.031 -17.266 -6.754 1 92.06 116 GLY A O 1
ATOM 865 N N . LEU A 1 117 ? 16.828 -17.609 -6.91 1 91.94 117 LEU A N 1
ATOM 866 C CA . LEU A 1 117 ? 16.516 -16.359 -6.207 1 91.94 117 LEU A CA 1
ATOM 867 C C . LEU A 1 117 ? 16.484 -16.594 -4.699 1 91.94 117 LEU A C 1
ATOM 869 O O . LEU A 1 117 ? 16.203 -17.688 -4.238 1 91.94 117 LEU A O 1
ATOM 873 N N . GLU A 1 118 ? 16.828 -15.555 -3.939 1 89.81 118 GLU A N 1
ATOM 874 C CA . GLU A 1 118 ? 16.859 -15.625 -2.482 1 89.81 118 GLU A CA 1
ATOM 875 C C . GLU A 1 118 ? 15.469 -15.898 -1.917 1 89.81 118 GLU A C 1
ATOM 877 O O . GLU A 1 118 ? 14.469 -15.383 -2.432 1 89.81 118 GLU A O 1
ATOM 882 N N . PRO A 1 119 ? 15.438 -16.734 -0.857 1 89.75 119 PRO A N 1
ATOM 883 C CA . PRO A 1 119 ? 14.148 -16.953 -0.2 1 89.75 119 PRO A CA 1
ATOM 884 C C . PRO A 1 119 ? 13.578 -15.68 0.411 1 89.75 119 PRO A C 1
ATOM 886 O O . PRO A 1 119 ? 14.328 -14.773 0.782 1 89.75 119 PRO A O 1
ATOM 889 N N . VAL A 1 120 ? 12.281 -15.602 0.312 1 90.38 120 VAL A N 1
ATOM 890 C CA . VAL A 1 120 ? 11.586 -14.477 0.927 1 90.38 120 VAL A CA 1
ATOM 891 C C . VAL A 1 120 ? 11.055 -14.883 2.299 1 90.38 120 VAL A C 1
ATOM 893 O O . VAL A 1 120 ? 10.406 -15.922 2.438 1 90.38 120 VAL A O 1
ATOM 896 N N . GLN A 1 121 ? 11.359 -14.094 3.314 1 85.31 121 GLN A N 1
ATOM 897 C CA . GLN A 1 121 ? 10.914 -14.375 4.676 1 85.31 121 GLN A CA 1
ATOM 898 C C . GLN A 1 121 ? 9.484 -13.898 4.906 1 85.31 121 GLN A C 1
ATOM 900 O O . GLN A 1 121 ? 9.109 -12.812 4.461 1 85.31 121 GLN A O 1
ATOM 905 N N . ARG A 1 122 ? 8.734 -14.852 5.488 1 80 122 ARG A N 1
ATOM 906 C CA . ARG A 1 122 ? 7.375 -14.469 5.836 1 80 122 ARG A CA 1
ATOM 907 C C . ARG A 1 122 ? 7.363 -13.484 7 1 80 122 ARG A C 1
ATOM 909 O O . ARG A 1 122 ? 8.055 -13.695 8 1 80 122 ARG A O 1
ATOM 916 N N . ARG A 1 123 ? 6.836 -12.344 6.672 1 67.69 123 ARG A N 1
ATOM 917 C CA . ARG A 1 123 ? 6.734 -11.383 7.758 1 67.69 123 ARG A CA 1
ATOM 918 C C . ARG A 1 123 ? 5.391 -11.5 8.477 1 67.69 123 ARG A C 1
ATOM 920 O O . ARG A 1 123 ? 4.348 -11.617 7.828 1 67.69 123 ARG A O 1
ATOM 927 N N . ASP A 1 124 ? 5.34 -12.305 9.586 1 57.56 124 ASP A N 1
ATOM 928 C CA . ASP A 1 124 ? 4.133 -12.422 10.406 1 57.56 124 ASP A CA 1
ATOM 929 C C . ASP A 1 124 ? 3.693 -11.062 10.938 1 57.56 124 ASP A C 1
ATOM 931 O O . ASP A 1 124 ? 4.531 -10.227 11.281 1 57.56 124 ASP A O 1
ATOM 935 N N . ASP A 1 125 ? 2.713 -10.461 10.32 1 53.59 125 ASP A N 1
ATOM 936 C CA . ASP A 1 125 ? 2.139 -9.195 10.773 1 53.59 125 ASP A CA 1
ATOM 937 C C . ASP A 1 125 ? 2.061 -9.141 12.297 1 53.59 125 ASP A C 1
ATOM 939 O O . ASP A 1 125 ? 1.775 -8.094 12.867 1 53.59 125 ASP A O 1
ATOM 943 N N . ALA A 1 126 ? 1.929 -10.312 12.984 1 46.03 126 ALA A N 1
ATOM 944 C CA . ALA A 1 126 ? 1.554 -10.297 14.398 1 46.03 126 ALA A CA 1
ATOM 945 C C . ALA A 1 126 ? 2.512 -9.43 15.211 1 46.03 126 ALA A C 1
ATOM 947 O O . ALA A 1 126 ? 2.398 -9.352 16.438 1 46.03 126 ALA A O 1
ATOM 948 N N . THR A 1 127 ? 3.693 -9.195 14.727 1 41.91 127 THR A N 1
ATOM 949 C CA . THR A 1 127 ? 4.344 -8.391 15.758 1 41.91 127 THR A CA 1
ATOM 950 C C . THR A 1 127 ? 3.588 -7.082 15.969 1 41.91 127 THR A C 1
ATOM 952 O O . THR A 1 127 ? 3.689 -6.16 15.156 1 41.91 127 THR A O 1
ATOM 955 N N . GLU A 1 128 ? 2.324 -7.133 15.977 1 38.97 128 GLU A N 1
ATOM 956 C CA . GLU A 1 128 ? 1.711 -5.965 16.609 1 38.97 128 GLU A CA 1
ATOM 957 C C . GLU A 1 128 ? 2.67 -5.301 17.594 1 38.97 128 GLU A C 1
ATOM 959 O O . GLU A 1 128 ? 3.068 -5.91 18.578 1 38.97 128 GLU A O 1
ATOM 964 N N . GLU A 1 129 ? 3.676 -4.723 17.141 1 39.25 129 GLU A N 1
ATOM 965 C CA . GLU A 1 129 ? 4.422 -4.012 18.172 1 39.25 129 GLU A CA 1
ATOM 966 C C . GLU A 1 129 ? 3.508 -3.572 19.312 1 39.25 129 GLU A C 1
ATOM 968 O O . GLU A 1 129 ? 2.545 -2.834 19.094 1 39.25 129 GLU A O 1
ATOM 973 N N . ALA A 1 130 ? 3.209 -4.371 20.297 1 38.75 130 ALA A N 1
ATOM 974 C CA . ALA A 1 130 ? 2.576 -3.941 21.531 1 38.75 130 ALA A CA 1
ATOM 975 C C . ALA A 1 130 ? 2.912 -2.486 21.859 1 38.75 130 ALA A C 1
ATOM 977 O O . ALA A 1 130 ? 4.023 -2.027 21.578 1 38.75 130 ALA A O 1
ATOM 978 N N . PRO A 1 131 ? 1.914 -1.586 21.797 1 37.62 131 PRO A N 1
ATOM 979 C CA . PRO A 1 131 ? 2.379 -0.293 22.312 1 37.62 131 PRO A CA 1
ATOM 980 C C . PRO A 1 131 ? 3.523 -0.428 23.312 1 37.62 131 PRO A C 1
ATOM 982 O O . PRO A 1 131 ? 3.646 -1.459 23.969 1 37.62 131 PRO A O 1
ATOM 985 N N . PRO A 1 132 ? 4.617 0.148 23.016 1 35.38 132 PRO A N 1
ATOM 986 C CA . PRO A 1 132 ? 5.602 -0.002 24.094 1 35.38 132 PRO A CA 1
ATOM 987 C C . PRO A 1 132 ? 4.953 -0.18 25.469 1 35.38 132 PRO A C 1
ATOM 989 O O . PRO A 1 132 ? 3.91 0.419 25.734 1 35.38 132 PRO A O 1
ATOM 992 N N . SER A 1 133 ? 4.949 -1.283 25.953 1 34.66 133 SER A N 1
ATOM 993 C CA . SER A 1 133 ? 4.523 -1.404 27.344 1 34.66 133 SER A CA 1
ATOM 994 C C . SER A 1 133 ? 4.832 -0.131 28.125 1 34.66 133 SER A C 1
ATOM 996 O O . SER A 1 133 ? 5.953 0.378 28.078 1 34.66 133 SER A O 1
ATOM 998 N N . GLN A 1 134 ? 3.881 0.824 28.156 1 33.53 134 GLN A N 1
ATOM 999 C CA . GLN A 1 134 ? 4.109 1.858 29.172 1 33.53 134 GLN A CA 1
ATOM 1000 C C . GLN A 1 134 ? 4.871 1.302 30.359 1 33.53 134 GLN A C 1
ATOM 1002 O O . GLN A 1 134 ? 4.375 0.421 31.062 1 33.53 134 GLN A O 1
ATOM 1007 N N . GLU A 1 135 ? 6.133 0.964 30.172 1 37.47 135 GLU A N 1
ATOM 1008 C CA . GLU A 1 135 ? 6.844 0.725 31.422 1 37.47 135 GLU A CA 1
ATOM 1009 C C . GLU A 1 135 ? 6.172 1.447 32.594 1 37.47 135 GLU A C 1
ATOM 1011 O O . GLU A 1 135 ? 5.914 2.65 32.531 1 37.47 135 GLU A O 1
ATOM 1016 N N . GLU A 1 136 ? 5.234 0.838 33.281 1 37.97 136 GLU A N 1
ATOM 1017 C CA . GLU A 1 136 ? 4.785 1.414 34.562 1 37.97 136 GLU A CA 1
ATOM 1018 C C . GLU A 1 136 ? 5.922 2.156 35.25 1 37.97 136 GLU A C 1
ATOM 1020 O O . GLU A 1 136 ? 7.035 1.64 35.344 1 37.97 136 GLU A O 1
ATOM 1025 N N . PRO A 1 137 ? 5.965 3.453 35.094 1 37.41 137 PRO A N 1
ATOM 1026 C CA . PRO A 1 137 ? 7.055 4.062 35.844 1 37.41 137 PRO A CA 1
ATOM 1027 C C . PRO A 1 137 ? 7.379 3.285 37.125 1 37.41 137 PRO A C 1
ATOM 1029 O O . PRO A 1 137 ? 6.473 2.9 37.875 1 37.41 137 PRO A O 1
ATOM 1032 N N . THR A 1 138 ? 8.25 2.367 37.094 1 38.47 138 THR A N 1
ATOM 1033 C CA . THR A 1 138 ? 8.695 1.809 38.344 1 38.47 138 THR A CA 1
ATOM 1034 C C . THR A 1 138 ? 8.641 2.861 39.469 1 38.47 138 THR A C 1
ATOM 1036 O O . THR A 1 138 ? 9.227 3.941 39.312 1 38.47 138 THR A O 1
ATOM 1039 N N . GLU A 1 139 ? 7.539 2.949 40.188 1 38.31 139 GLU A N 1
ATOM 1040 C CA . GLU A 1 139 ? 7.461 3.807 41.344 1 38.31 139 GLU A CA 1
ATOM 1041 C C . GLU A 1 139 ? 8.797 3.85 42.094 1 38.31 139 GLU A C 1
ATOM 1043 O O . GLU A 1 139 ? 9.289 2.82 42.562 1 38.31 139 GLU A O 1
ATOM 1048 N N . ALA A 1 140 ? 9.742 4.676 41.625 1 41.12 140 ALA A N 1
ATOM 1049 C CA . ALA A 1 140 ? 10.922 4.84 42.469 1 41.12 140 ALA A CA 1
ATOM 1050 C C . ALA A 1 140 ? 10.539 4.836 43.938 1 41.12 140 ALA A C 1
ATOM 1052 O O . ALA A 1 140 ? 9.5 5.379 44.312 1 41.12 140 ALA A O 1
ATOM 1053 N N . PRO A 1 141 ? 11.008 3.973 44.719 1 39.47 141 PRO A N 1
ATOM 1054 C CA . PRO A 1 141 ? 10.672 4.059 46.156 1 39.47 141 PRO A CA 1
ATOM 1055 C C . PRO A 1 141 ? 10.641 5.496 46.656 1 39.47 141 PRO A C 1
ATOM 1057 O O . PRO A 1 141 ? 11.445 6.324 46.25 1 39.47 141 PRO A O 1
ATOM 1060 N N . GLY A 1 142 ? 9.461 6.152 46.719 1 34.81 142 GLY A N 1
ATOM 1061 C CA . GLY A 1 142 ? 9.203 7.484 47.25 1 34.81 142 GLY A CA 1
ATOM 1062 C C . GLY A 1 142 ? 10.086 7.848 48.406 1 34.81 142 GLY A C 1
ATOM 1063 O O . GLY A 1 142 ? 10.148 7.113 49.406 1 34.81 142 GLY A O 1
ATOM 1064 N N . ARG A 1 143 ? 11.297 8.383 48.219 1 37.12 143 ARG A N 1
ATOM 1065 C CA . ARG A 1 143 ? 11.969 8.953 49.406 1 37.12 143 ARG A CA 1
ATOM 1066 C C . ARG A 1 143 ? 10.969 9.625 50.312 1 37.12 143 ARG A C 1
ATOM 1068 O O . ARG A 1 143 ? 10.023 10.281 49.875 1 37.12 143 ARG A O 1
ATOM 1075 N N . GLY A 1 144 ? 10.672 9.117 51.531 1 36.06 144 GLY A N 1
ATOM 1076 C CA . GLY A 1 144 ? 9.898 9.625 52.656 1 36.06 144 GLY A CA 1
ATOM 1077 C C . GLY A 1 144 ? 9.992 11.133 52.812 1 36.06 144 GLY A C 1
ATOM 1078 O O . GLY A 1 144 ? 11.023 11.648 53.25 1 36.06 144 GLY A O 1
ATOM 1079 N N . ARG A 1 145 ? 9.586 12.008 51.844 1 35.16 145 ARG A N 1
ATOM 1080 C CA . ARG A 1 145 ? 9.57 13.445 52.125 1 35.16 145 ARG A CA 1
ATOM 1081 C C . ARG A 1 145 ? 8.859 13.734 53.438 1 35.16 145 ARG A C 1
ATOM 1083 O O . ARG A 1 145 ? 7.723 13.305 53.625 1 35.16 145 ARG A O 1
ATOM 1090 N N . ARG A 1 146 ? 9.594 14.008 54.438 1 42.22 146 ARG A N 1
ATOM 1091 C CA . ARG A 1 146 ? 9.141 14.516 55.75 1 42.22 146 ARG A CA 1
ATOM 1092 C C . ARG A 1 146 ? 8.039 15.547 55.562 1 42.22 146 ARG A C 1
ATOM 1094 O O . ARG A 1 146 ? 8.18 16.5 54.781 1 42.22 146 ARG A O 1
ATOM 1101 N N . ARG A 1 147 ? 6.762 15.211 55.719 1 40.31 147 ARG A N 1
ATOM 1102 C CA . ARG A 1 147 ? 5.586 16.062 55.844 1 40.31 147 ARG A CA 1
ATOM 1103 C C . ARG A 1 147 ? 5.883 17.297 56.688 1 40.31 147 ARG A C 1
ATOM 1105 O O . ARG A 1 147 ? 6.152 17.156 57.875 1 40.31 147 ARG A O 1
ATOM 1112 N N . ARG A 1 148 ? 6.648 18.312 56.125 1 38.75 148 ARG A N 1
ATOM 1113 C CA . ARG A 1 148 ? 6.848 19.547 56.875 1 38.75 148 ARG A CA 1
ATOM 1114 C C . ARG A 1 148 ? 5.531 20.062 57.469 1 38.75 148 ARG A C 1
ATOM 1116 O O . ARG A 1 148 ? 4.461 19.797 56.906 1 38.75 148 ARG A O 1
ATOM 1123 N N . SER A 1 149 ? 5.406 20.234 58.75 1 42.31 149 SER A N 1
ATOM 1124 C CA . SER A 1 149 ? 4.293 20.578 59.625 1 42.31 149 SER A CA 1
ATOM 1125 C C . SER A 1 149 ? 3.516 21.781 59.094 1 42.31 149 SER A C 1
ATOM 1127 O O . SER A 1 149 ? 4.051 22.578 58.312 1 42.31 149 SER A O 1
ATOM 1129 N N . SER A 1 150 ? 2.113 21.719 59.094 1 44.66 150 SER A N 1
ATOM 1130 C CA . SER A 1 150 ? 1.11 22.719 58.75 1 44.66 150 SER A CA 1
ATOM 1131 C C . SER A 1 150 ? 1.545 24.125 59.188 1 44.66 150 SER A C 1
ATOM 1133 O O . SER A 1 150 ? 1.153 25.109 58.594 1 44.66 150 SER A O 1
ATOM 1135 N N . ARG A 1 151 ? 2.264 24.203 60.312 1 45.06 151 ARG A N 1
ATOM 1136 C CA . ARG A 1 151 ? 2.613 25.453 61 1 45.06 151 ARG A CA 1
ATOM 1137 C C . ARG A 1 151 ? 3.576 26.281 60.156 1 45.06 151 ARG A C 1
ATOM 1139 O O . ARG A 1 151 ? 3.449 27.5 60.062 1 45.06 151 ARG A O 1
ATOM 1146 N N . GLU A 1 152 ? 4.559 25.547 59.469 1 43.84 152 GLU A N 1
ATOM 1147 C CA . GLU A 1 152 ? 5.613 26.344 58.844 1 43.84 152 GLU A CA 1
ATOM 1148 C C . GLU A 1 152 ? 5.109 27.016 57.562 1 43.84 152 GLU A C 1
ATOM 1150 O O . GLU A 1 152 ? 5.52 28.141 57.25 1 43.84 152 GLU A O 1
ATOM 1155 N N . ALA A 1 153 ? 4.113 26.344 56.938 1 42.22 153 ALA A N 1
ATOM 1156 C CA . ALA A 1 153 ? 3.627 26.984 55.75 1 42.22 153 ALA A CA 1
ATOM 1157 C C . ALA A 1 153 ? 2.816 28.234 56.062 1 42.22 153 ALA A C 1
ATOM 1159 O O . ALA A 1 153 ? 2.893 29.25 55.375 1 42.22 153 ALA A O 1
ATOM 1160 N N . ALA A 1 154 ? 2.062 28.156 57.156 1 44.5 154 ALA A N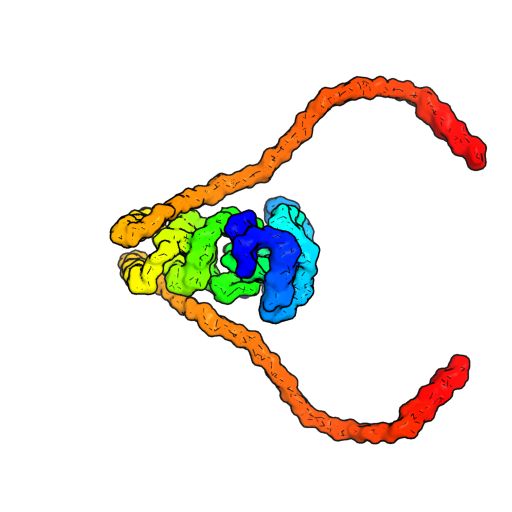 1
ATOM 1161 C CA . ALA A 1 154 ? 1.275 29.328 57.5 1 44.5 154 ALA A CA 1
ATOM 1162 C C . ALA A 1 154 ? 2.178 30.531 57.781 1 44.5 154 ALA A C 1
ATOM 1164 O O . ALA A 1 154 ? 1.832 31.672 57.438 1 44.5 154 ALA A O 1
ATOM 1165 N N . GLU A 1 155 ? 3.297 30.344 58.469 1 45.28 155 GLU A N 1
ATOM 1166 C CA . GLU A 1 155 ? 4.172 31.453 58.844 1 45.28 155 GLU A CA 1
ATOM 1167 C C . GLU A 1 155 ? 4.777 32.125 57.594 1 45.28 155 GLU A C 1
ATOM 1169 O O . GLU A 1 155 ? 4.945 33.344 57.562 1 45.28 155 GLU A O 1
ATOM 1174 N N . TYR A 1 156 ? 5.055 31.312 56.562 1 40.91 156 TYR A N 1
ATOM 1175 C CA . TYR A 1 156 ? 5.711 31.922 55.438 1 40.91 156 TYR A CA 1
ATOM 1176 C C . TYR A 1 156 ? 4.746 32.812 54.656 1 40.91 156 TYR A C 1
ATOM 1178 O O . TYR A 1 156 ? 5.125 33.906 54.188 1 40.91 156 TYR A O 1
ATOM 1186 N N . ALA A 1 157 ? 3.451 32.312 54.531 1 44.31 157 ALA A N 1
ATOM 1187 C CA . ALA A 1 157 ? 2.516 33.219 53.875 1 44.31 157 ALA A CA 1
ATOM 1188 C C . ALA A 1 157 ? 2.402 34.562 54.594 1 44.31 157 ALA A C 1
ATOM 1190 O O . ALA A 1 157 ? 2.291 35.594 53.938 1 44.31 157 ALA A O 1
ATOM 1191 N N . ALA A 1 158 ? 2.398 34.531 55.906 1 45.72 158 ALA A N 1
ATOM 1192 C CA . ALA A 1 158 ? 2.266 35.781 56.625 1 45.72 158 ALA A CA 1
ATOM 1193 C C . ALA A 1 158 ? 3.406 36.75 56.281 1 45.72 158 ALA A C 1
ATOM 1195 O O . ALA A 1 158 ? 3.197 37.969 56.188 1 45.72 158 ALA A O 1
ATOM 1196 N N . ASP A 1 159 ? 4.602 36.188 56.219 1 44 159 ASP A N 1
ATOM 1197 C CA . ASP A 1 159 ? 5.738 37.062 56.031 1 44 159 ASP A CA 1
ATOM 1198 C C . ASP A 1 159 ? 5.688 37.719 54.656 1 44 159 ASP A C 1
ATOM 1200 O O . ASP A 1 159 ? 6.086 38.875 54.5 1 44 159 ASP A O 1
ATOM 1204 N N . SER A 1 160 ? 5.316 36.938 53.656 1 40.78 160 SER A N 1
ATOM 1205 C CA . SER A 1 160 ? 5.398 37.531 52.344 1 40.78 1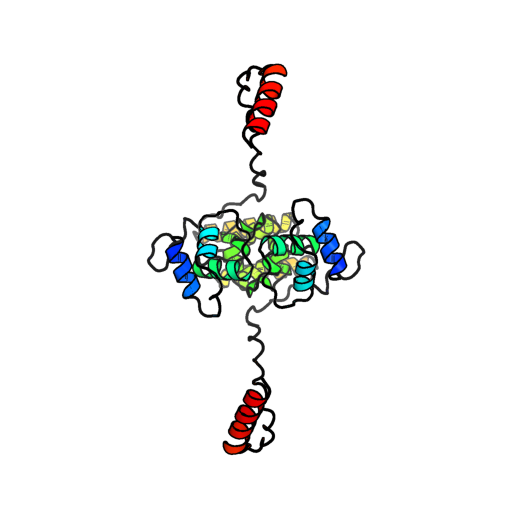60 SER A CA 1
ATOM 1206 C C . SER A 1 160 ? 4.379 38.656 52.188 1 40.78 160 SER A C 1
ATOM 1208 O O . SER A 1 160 ? 4.398 39.375 51.188 1 40.78 160 SER A O 1
ATOM 1210 N N . LEU A 1 161 ? 3.229 38.594 52.844 1 41.12 161 LEU A N 1
ATOM 1211 C CA . LEU A 1 161 ? 2.34 39.75 52.688 1 41.12 161 LEU A CA 1
ATOM 1212 C C . LEU A 1 161 ? 3.01 41.031 53.188 1 41.12 161 LEU A C 1
ATOM 1214 O O . LEU A 1 161 ? 2.693 42.125 52.688 1 41.12 161 LEU A O 1
ATOM 1218 N N . GLU A 1 162 ? 3.826 40.906 54.188 1 45.06 162 GLU A N 1
ATOM 1219 C CA . GLU A 1 162 ? 4.312 42.188 54.719 1 45.06 162 GLU A CA 1
ATOM 1220 C C . GLU A 1 162 ? 5.246 42.875 53.719 1 45.06 162 GLU A C 1
ATOM 1222 O O . GLU A 1 162 ? 5.473 44.094 53.844 1 45.06 162 GLU A O 1
ATOM 1227 N N . GLY A 1 163 ? 5.934 42.094 52.906 1 35.5 163 GLY A N 1
ATOM 1228 C CA . GLY A 1 163 ? 6.93 42.906 52.25 1 35.5 163 GLY A CA 1
ATOM 1229 C C . GLY A 1 163 ? 6.359 43.75 51.094 1 35.5 163 GLY A C 1
ATOM 1230 O O . GLY A 1 163 ? 7.086 44.469 50.438 1 35.5 163 GLY A O 1
ATOM 1231 N N . LEU A 1 164 ? 5.062 43.406 50.656 1 29.66 164 LEU A N 1
ATOM 1232 C CA . LEU A 1 164 ? 4.559 44.562 49.906 1 29.66 164 LEU A CA 1
ATOM 1233 C C . LEU A 1 164 ? 3.891 45.562 50.844 1 29.66 164 LEU A C 1
ATOM 1235 O O . LEU A 1 164 ? 3.322 45.188 51.875 1 29.66 164 LEU A O 1
ATOM 1239 N N . MET B 1 1 ? -14.992 7.141 -2.539 1 46.28 1 MET B N 1
ATOM 1240 C CA . MET B 1 1 ? -15.75 7.398 -1.316 1 46.28 1 MET B CA 1
ATOM 1241 C C . MET B 1 1 ? -17.234 7.148 -1.53 1 46.28 1 MET B C 1
ATOM 1243 O O . MET B 1 1 ? -17.938 6.715 -0.612 1 46.28 1 MET B O 1
ATOM 1247 N N . SER B 1 2 ? -17.547 7.473 -2.736 1 49.41 2 SER B N 1
ATOM 1248 C CA . SER B 1 2 ? -18.984 7.461 -2.961 1 49.41 2 SER B CA 1
ATOM 1249 C C . SER B 1 2 ? -19.547 6.047 -2.869 1 49.41 2 SER B C 1
ATOM 1251 O O . SER B 1 2 ? -20.734 5.859 -2.57 1 49.41 2 SER B O 1
ATOM 1253 N N . SER B 1 3 ? -18.688 5.168 -2.969 1 56 3 SER B N 1
ATOM 1254 C CA . SER B 1 3 ? -19.344 3.863 -3.051 1 56 3 SER B CA 1
ATOM 1255 C C . SER B 1 3 ? -19.312 3.148 -1.704 1 56 3 SER B C 1
ATOM 1257 O O . SER B 1 3 ? -19.953 2.105 -1.537 1 56 3 SER B O 1
ATOM 1259 N N . ARG B 1 4 ? -18.734 3.793 -0.773 1 57.84 4 ARG B N 1
ATOM 1260 C CA . ARG B 1 4 ? -18.688 3.072 0.494 1 57.84 4 ARG B CA 1
ATOM 1261 C C . ARG B 1 4 ? -19.781 3.551 1.442 1 57.84 4 ARG B C 1
ATOM 1263 O O . ARG B 1 4 ? -20.234 4.688 1.343 1 57.84 4 ARG B O 1
ATOM 1270 N N . ARG B 1 5 ? -20.359 2.623 2.125 1 54 5 ARG B N 1
ATOM 1271 C CA . ARG B 1 5 ? -21.531 2.852 2.98 1 54 5 ARG B CA 1
ATOM 1272 C C . ARG B 1 5 ? -21.125 2.834 4.453 1 54 5 ARG B C 1
ATOM 1274 O O . ARG B 1 5 ? -20.172 2.156 4.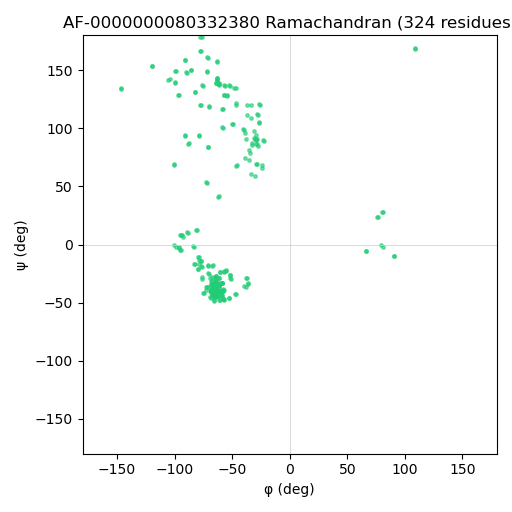836 1 54 5 ARG B O 1
ATOM 1281 N N . ASP B 1 6 ? -21.719 3.703 5.215 1 54.03 6 ASP B N 1
ATOM 1282 C CA . ASP B 1 6 ? -21.469 3.803 6.648 1 54.03 6 ASP B CA 1
ATOM 1283 C C . ASP B 1 6 ? -22.156 2.68 7.41 1 54.03 6 ASP B C 1
ATOM 1285 O O . ASP B 1 6 ? -22.703 1.755 6.805 1 54.03 6 ASP B O 1
ATOM 1289 N N . ALA B 1 7 ? -21.953 2.668 8.75 1 58.69 7 ALA B N 1
ATOM 1290 C CA . ALA B 1 7 ? -22.5 1.632 9.625 1 58.69 7 ALA B CA 1
ATOM 1291 C C . ALA B 1 7 ? -24 1.456 9.414 1 58.69 7 ALA B C 1
ATOM 1293 O O . ALA B 1 7 ? -24.531 0.365 9.617 1 58.69 7 ALA B O 1
ATOM 1294 N N . GLY B 1 8 ? -24.594 2.438 8.992 1 55.62 8 GLY B N 1
ATOM 1295 C CA . GLY B 1 8 ? -26.031 2.379 8.773 1 55.62 8 GLY B CA 1
ATOM 1296 C C . GLY B 1 8 ? -26.391 1.999 7.352 1 55.62 8 GLY B C 1
ATOM 1297 O O . GLY B 1 8 ? -27.578 1.972 7 1 55.62 8 GLY B O 1
ATOM 1298 N N . GLY B 1 9 ? -2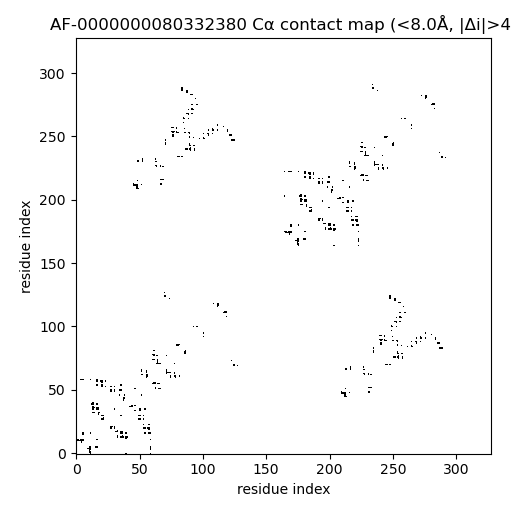5.422 1.619 6.59 1 62.97 9 GLY B N 1
ATOM 1299 C CA . GLY B 1 9 ? -25.656 1.219 5.211 1 62.97 9 GLY B CA 1
ATOM 1300 C C . GLY B 1 9 ? -25.828 2.395 4.266 1 62.97 9 GLY B C 1
ATOM 1301 O O . GLY B 1 9 ? -26.203 2.219 3.107 1 62.97 9 GLY B O 1
ATOM 1302 N N . ARG B 1 10 ? -25.75 3.527 4.82 1 60.78 10 ARG B N 1
ATOM 1303 C CA . ARG B 1 10 ? -25.875 4.727 4.004 1 60.78 10 ARG B CA 1
ATOM 1304 C C . ARG B 1 10 ? -24.531 5.195 3.488 1 60.78 10 ARG B C 1
ATOM 1306 O O . ARG B 1 10 ? -23.484 4.867 4.07 1 60.78 10 ARG B O 1
ATOM 1313 N N . PRO B 1 11 ? -24.578 5.812 2.254 1 61.59 11 PRO B N 1
ATOM 1314 C CA . PRO B 1 11 ? -23.312 6.375 1.78 1 61.59 11 PRO B CA 1
ATOM 1315 C C . PRO B 1 11 ? -22.672 7.316 2.797 1 61.59 11 PRO B C 1
ATOM 1317 O O . PRO B 1 11 ? -23.375 8.047 3.5 1 61.59 11 PRO B O 1
ATOM 1320 N N . TYR B 1 12 ? -21.406 7.242 2.994 1 58.44 12 TYR B N 1
ATOM 1321 C CA . TYR B 1 12 ? -20.719 8.109 3.938 1 58.44 12 TYR B CA 1
ATOM 1322 C C . TYR B 1 12 ? -20.906 9.578 3.578 1 58.44 12 TYR B C 1
ATOM 1324 O O . TYR B 1 12 ? -20.797 9.953 2.41 1 58.44 12 TYR B O 1
ATOM 1332 N N . THR B 1 13 ? -21.562 10.258 4.523 1 61.44 13 THR B N 1
ATOM 1333 C CA . THR B 1 13 ? -21.5 11.711 4.484 1 61.44 13 THR B CA 1
ATOM 1334 C C . THR B 1 13 ? -20.328 12.227 5.309 1 61.44 13 THR B C 1
ATOM 1336 O O . THR B 1 13 ? -19.688 11.469 6.043 1 61.44 13 THR B O 1
ATOM 1339 N N . SER B 1 14 ? -19.859 13.484 5.027 1 65 14 SER B N 1
ATOM 1340 C CA . SER B 1 14 ? -18.812 14.086 5.844 1 65 14 SER B CA 1
ATOM 1341 C C . SER B 1 14 ? -19.109 13.938 7.332 1 65 14 SER B C 1
ATOM 1343 O O . SER B 1 14 ? -18.219 13.648 8.125 1 65 14 SER B O 1
ATOM 1345 N N . ARG B 1 15 ? -20.359 14.164 7.695 1 61.25 15 ARG B N 1
ATOM 1346 C CA . ARG B 1 15 ? -20.766 14.07 9.094 1 61.25 15 ARG B CA 1
ATOM 1347 C C . ARG B 1 15 ? -20.641 12.633 9.602 1 61.25 15 ARG B C 1
ATOM 1349 O O . ARG B 1 15 ? -20.094 12.391 10.672 1 61.25 15 ARG B O 1
ATOM 1356 N N . SER B 1 16 ? -21.172 11.742 8.82 1 64.56 16 SER B N 1
ATOM 1357 C CA . SER B 1 16 ? -21.141 10.352 9.258 1 64.56 16 SER B CA 1
ATOM 1358 C C . SER B 1 16 ? -19.703 9.828 9.32 1 64.56 16 SER B C 1
ATOM 1360 O O . SER B 1 16 ? -19.375 9.016 10.188 1 64.56 16 SER B O 1
ATOM 1362 N N . LEU B 1 17 ? -18.953 10.211 8.453 1 64.19 17 LEU B N 1
ATOM 1363 C CA . LEU B 1 17 ? -17.547 9.82 8.453 1 64.19 17 LEU B CA 1
ATOM 1364 C C . LEU B 1 17 ? -16.828 10.383 9.68 1 64.19 17 LEU B C 1
ATOM 13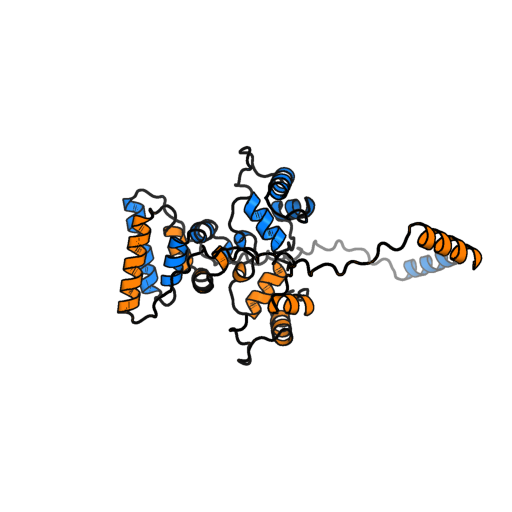66 O O . LEU B 1 17 ? -16.047 9.672 10.32 1 64.19 17 LEU B O 1
ATOM 1370 N N . SER B 1 18 ? -17.109 11.711 9.969 1 67.12 18 SER B N 1
ATOM 1371 C CA . SER B 1 18 ? -16.531 12.32 11.164 1 67.12 18 SER B CA 1
ATOM 1372 C C . SER B 1 18 ? -16.922 11.555 12.422 1 67.12 18 SER B C 1
ATOM 1374 O O . SER B 1 18 ? -16.078 11.344 13.305 1 67.12 18 SER B O 1
ATOM 1376 N N . ALA B 1 19 ? -18.141 11.094 12.438 1 68.12 19 ALA B N 1
ATOM 1377 C CA . ALA B 1 19 ? -18.625 10.32 13.586 1 68.12 19 ALA B CA 1
ATOM 1378 C C . ALA B 1 19 ? -17.906 8.969 13.672 1 68.12 19 ALA B C 1
ATOM 1380 O O . ALA B 1 19 ? -17.594 8.5 14.766 1 68.12 19 ALA B O 1
ATOM 1381 N N . ALA B 1 20 ? -17.75 8.453 12.516 1 66.38 20 ALA B N 1
ATOM 1382 C CA . ALA B 1 20 ? -17.078 7.156 12.484 1 66.38 20 ALA B CA 1
ATOM 1383 C C . ALA B 1 20 ? -15.641 7.273 12.953 1 66.38 20 ALA B C 1
ATOM 1385 O O . ALA B 1 20 ? -15.133 6.398 13.656 1 66.38 20 ALA B O 1
ATOM 1386 N N . VAL B 1 21 ? -14.977 8.305 12.594 1 66.81 21 VAL B N 1
ATOM 1387 C CA . VAL B 1 21 ? -13.594 8.547 12.992 1 66.81 21 VAL B CA 1
ATOM 1388 C C . VAL B 1 21 ? -13.523 8.781 14.5 1 66.81 21 VAL B C 1
ATOM 1390 O O . VAL B 1 21 ? -12.617 8.273 15.164 1 66.81 21 VAL B O 1
ATOM 1393 N N . GLU B 1 22 ? -14.477 9.547 15.016 1 68.12 22 GLU B N 1
ATOM 1394 C CA . GLU B 1 22 ? -14.523 9.844 16.438 1 68.12 22 GLU B CA 1
ATOM 1395 C C . GLU B 1 22 ? -14.758 8.578 17.266 1 68.12 22 GLU B C 1
ATOM 1397 O O . GLU B 1 22 ? -14.312 8.484 18.406 1 68.12 22 GLU B O 1
ATOM 1402 N N . ALA B 1 23 ? -15.43 7.598 16.594 1 68.56 23 ALA B N 1
ATOM 1403 C CA . ALA B 1 23 ? -15.805 6.375 17.297 1 68.56 23 ALA B CA 1
ATOM 1404 C C . ALA B 1 23 ? -14.641 5.391 17.344 1 68.56 23 ALA B C 1
ATOM 1406 O O . ALA B 1 23 ? -14.664 4.422 18.109 1 68.56 23 ALA B O 1
ATOM 1407 N N . LEU B 1 24 ? -13.695 5.668 16.469 1 67.25 24 LEU B N 1
ATOM 1408 C CA . LEU B 1 24 ? -12.562 4.746 16.469 1 67.25 24 LEU B CA 1
ATOM 1409 C C . LEU B 1 24 ? -11.859 4.75 17.812 1 67.25 24 LEU B C 1
ATOM 1411 O O . LEU B 1 24 ? -11.773 5.785 18.484 1 67.25 24 LEU B O 1
ATOM 1415 N N . PRO B 1 25 ? -11.523 3.496 18.234 1 62.41 25 PRO B N 1
ATOM 1416 C CA . PRO B 1 25 ? -10.742 3.465 19.469 1 62.41 25 PRO B CA 1
ATOM 1417 C C . PRO B 1 25 ? -9.375 4.125 19.312 1 62.41 25 PRO B C 1
ATOM 1419 O O . PRO B 1 25 ? -8.75 4.031 18.25 1 62.41 25 PRO B O 1
ATOM 1422 N N . GLY B 1 26 ? -8.922 4.871 20.266 1 60 26 GLY B N 1
ATOM 1423 C CA . GLY B 1 26 ? -7.625 5.535 20.312 1 60 26 GLY B CA 1
ATOM 1424 C C . GLY B 1 26 ? -7.723 7.039 20.156 1 60 26 GLY B C 1
ATOM 1425 O O . GLY B 1 26 ? -8.82 7.59 20.031 1 60 26 GLY B O 1
ATOM 1426 N N . ASP B 1 27 ? -6.684 7.66 20.422 1 50.75 27 ASP B N 1
ATOM 1427 C CA . ASP B 1 27 ? -6.641 9.117 20.453 1 50.75 27 ASP B CA 1
ATOM 1428 C C . ASP B 1 27 ? -6.727 9.695 19.031 1 50.75 27 ASP B C 1
ATOM 1430 O O . ASP B 1 27 ? -5.703 10 18.422 1 50.75 27 ASP B O 1
ATOM 1434 N N . HIS B 1 28 ? -7.777 9.281 18.25 1 54.91 28 HIS B N 1
ATOM 1435 C CA . HIS B 1 28 ? -7.977 9.922 16.969 1 54.91 28 HIS B CA 1
ATOM 1436 C C . HIS B 1 28 ? -8.695 11.258 17.125 1 54.91 28 HIS B C 1
ATOM 1438 O O . HIS B 1 28 ? -9.266 11.773 16.156 1 54.91 28 HIS B O 1
ATOM 1444 N N . ALA B 1 29 ? -8.734 11.633 18.344 1 51.03 29 ALA B N 1
ATOM 1445 C CA . ALA B 1 29 ? -9.484 12.836 18.688 1 51.03 29 ALA B CA 1
ATOM 1446 C C . ALA B 1 29 ? -9.07 14.016 17.828 1 51.03 29 ALA B C 1
ATOM 1448 O O . ALA B 1 29 ? -9.852 14.953 17.625 1 51.03 29 ALA B O 1
ATOM 1449 N N . SER B 1 30 ? -7.785 13.969 17.391 1 58.62 30 SER B N 1
ATOM 1450 C CA . SER B 1 30 ? -7.387 15.242 16.781 1 58.62 30 SER B CA 1
ATOM 1451 C C . SER B 1 30 ? -7.824 15.312 15.328 1 58.62 30 SER B C 1
ATOM 1453 O O . SER B 1 30 ? -7.652 16.344 14.672 1 58.62 30 SER B O 1
ATOM 1455 N N . VAL B 1 31 ? -8.43 14.234 14.922 1 58.34 31 VAL B N 1
ATOM 1456 C CA . VAL B 1 31 ? -8.891 14.367 13.547 1 58.34 31 VAL B CA 1
ATOM 1457 C C . VAL B 1 31 ? -10.18 15.18 13.508 1 58.34 31 VAL B C 1
ATOM 1459 O O . VAL B 1 31 ? -11.203 14.75 14.047 1 58.34 31 VAL B O 1
ATOM 1462 N N . SER B 1 32 ? -10 16.484 13.305 1 59.84 32 SER B N 1
ATOM 1463 C CA . SER B 1 32 ? -11.117 17.422 13.281 1 59.84 32 SER B CA 1
ATOM 1464 C C . SER B 1 32 ? -12.164 17.031 12.242 1 59.84 32 SER B C 1
ATOM 1466 O O . SER B 1 32 ? -11.836 16.375 11.25 1 59.84 32 SER B O 1
ATOM 1468 N N . HIS B 1 33 ? -13.461 17.094 12.578 1 62.62 33 HIS B N 1
ATOM 1469 C CA . HIS B 1 33 ? -14.578 16.969 11.648 1 62.62 33 HIS B CA 1
ATOM 1470 C C . HIS B 1 33 ? -14.281 17.656 10.328 1 62.62 33 HIS B C 1
ATOM 1472 O O . HIS B 1 33 ? -14.609 17.141 9.258 1 62.62 33 HIS B O 1
ATOM 1478 N N . ALA B 1 34 ? -13.641 18.688 10.422 1 62.09 34 ALA B N 1
ATOM 1479 C CA . ALA B 1 34 ? -13.336 19.469 9.227 1 62.09 34 ALA B CA 1
ATOM 1480 C C . ALA B 1 34 ? -12.367 18.734 8.312 1 62.09 34 ALA B C 1
ATOM 1482 O O . ALA B 1 34 ? -12.539 18.719 7.09 1 62.09 34 ALA B O 1
ATOM 1483 N N . SER B 1 35 ? -11.406 18.125 8.93 1 67.31 35 SER B N 1
ATOM 1484 C CA . SER B 1 35 ? -10.414 17.422 8.125 1 67.31 35 SER B CA 1
ATOM 1485 C C . SER B 1 35 ? -11.031 16.203 7.434 1 67.31 35 SER B C 1
ATOM 1487 O O . SER B 1 35 ? -10.719 15.93 6.273 1 67.31 35 SER B O 1
ATOM 1489 N N . VAL B 1 36 ? -11.945 15.609 8.117 1 66.56 36 VAL B N 1
ATOM 1490 C CA . VAL B 1 36 ? -12.625 14.438 7.562 1 66.56 36 VAL B CA 1
ATOM 1491 C C . VAL B 1 36 ? -13.5 14.867 6.383 1 66.56 36 VAL B C 1
ATOM 1493 O O . VAL B 1 36 ? -13.516 14.203 5.344 1 66.56 36 VAL B O 1
ATOM 1496 N N . ASN B 1 37 ? -14.141 15.945 6.531 1 63.34 37 ASN B N 1
ATOM 1497 C CA . ASN B 1 37 ? -15.016 16.469 5.484 1 63.34 37 ASN B CA 1
ATOM 1498 C C . ASN B 1 37 ? -14.234 16.859 4.238 1 63.34 37 ASN B C 1
ATOM 1500 O O . ASN B 1 37 ? -14.664 16.594 3.115 1 63.34 37 ASN B O 1
ATOM 1504 N N . LYS B 1 38 ? -13.148 17.438 4.547 1 66.75 38 LYS B N 1
ATOM 1505 C CA . LYS B 1 38 ? -12.32 17.875 3.432 1 66.75 38 LYS B CA 1
ATOM 1506 C C . LYS B 1 38 ? -11.766 16.703 2.641 1 66.75 38 LYS B C 1
ATOM 1508 O O . LYS B 1 38 ? -11.695 16.75 1.411 1 66.75 38 LYS B O 1
ATOM 1513 N N . LEU B 1 39 ? -11.477 15.641 3.373 1 68.69 39 LEU B N 1
ATOM 1514 C CA . LEU B 1 39 ? -10.938 14.453 2.721 1 68.69 39 LEU B CA 1
ATOM 1515 C C . LEU B 1 39 ? -12.031 13.703 1.964 1 68.69 39 LEU B C 1
ATOM 1517 O O . LEU B 1 39 ? -11.805 13.234 0.847 1 68.69 39 LEU B O 1
ATOM 1521 N N . ALA B 1 40 ? -13.141 13.641 2.621 1 60.06 40 ALA B N 1
ATOM 1522 C CA . ALA B 1 40 ? -14.25 12.914 2.014 1 60.06 40 ALA B CA 1
ATOM 1523 C C . ALA B 1 40 ? -14.727 13.602 0.739 1 60.06 40 ALA B C 1
ATOM 1525 O O . ALA B 1 40 ? -15.164 12.938 -0.206 1 60.06 40 ALA B O 1
ATOM 1526 N N . ASN B 1 41 ? -14.625 14.852 0.744 1 58.44 41 ASN B N 1
ATOM 1527 C CA . ASN B 1 41 ? -15.125 15.602 -0.406 1 58.44 41 ASN B CA 1
ATOM 1528 C C . ASN B 1 41 ? -14.055 15.758 -1.481 1 58.44 41 ASN B C 1
ATOM 1530 O O . ASN B 1 41 ? -14.305 16.344 -2.533 1 58.44 41 ASN B O 1
ATOM 1534 N N . GLY B 1 42 ? -12.969 15.039 -1.297 1 57.34 42 GLY B N 1
ATOM 1535 C CA . GLY B 1 42 ? -11.914 15.086 -2.303 1 57.34 42 GLY B CA 1
ATOM 1536 C C . GLY B 1 42 ? -11.25 16.453 -2.402 1 57.34 42 GLY B C 1
ATOM 1537 O O . GLY B 1 42 ? -10.508 16.703 -3.35 1 57.34 42 GLY B O 1
ATOM 1538 N N . SER B 1 43 ? -11.836 17.344 -1.652 1 53.22 43 SER B N 1
ATOM 1539 C CA . SER B 1 43 ? -11.195 18.656 -1.716 1 53.22 43 SER B CA 1
ATOM 1540 C C . SER B 1 43 ? -9.703 18.562 -1.391 1 53.22 43 SER B C 1
ATOM 1542 O O . SER B 1 43 ? -9.289 17.688 -0.621 1 53.22 43 SER B O 1
ATOM 1544 N N . GLN B 1 44 ? -8.922 19.141 -2.334 1 57 44 GLN B N 1
ATOM 1545 C CA . GLN B 1 44 ? -7.461 19.109 -2.369 1 57 44 GLN B CA 1
ATOM 1546 C C . GLN B 1 44 ? -6.871 19.422 -0.998 1 57 44 GLN B C 1
ATOM 1548 O O . GLN B 1 44 ? -6.609 20.578 -0.681 1 57 44 GLN B O 1
ATOM 1553 N N . ASP B 1 45 ? -7.062 18.469 0.022 1 68.38 45 ASP B N 1
ATOM 1554 C CA . ASP B 1 45 ? -6.406 18.656 1.311 1 68.38 45 ASP B CA 1
ATOM 1555 C C . ASP B 1 45 ? -5.129 17.828 1.409 1 68.38 45 ASP B C 1
ATOM 1557 O O . ASP B 1 45 ? -4.82 17.047 0.509 1 68.38 45 ASP B O 1
ATOM 1561 N N . ASN B 1 46 ? -4.258 18.328 2.109 1 80.56 46 ASN B N 1
ATOM 1562 C CA . ASN B 1 46 ? -3.006 17.703 2.506 1 80.56 46 ASN B CA 1
ATOM 1563 C C . ASN B 1 46 ? -3.076 17.156 3.934 1 80.56 46 ASN B C 1
ATOM 1565 O O . ASN B 1 46 ? -2.41 17.688 4.828 1 80.56 46 ASN B O 1
ATOM 1569 N N . PRO B 1 47 ? -3.93 16.078 4.07 1 83.5 47 PRO B N 1
ATOM 1570 C CA . PRO B 1 47 ? -4.113 15.523 5.41 1 83.5 47 PRO B CA 1
ATOM 1571 C C . PRO B 1 47 ? -2.826 14.953 5.992 1 83.5 47 PRO B C 1
ATOM 1573 O O . PRO B 1 47 ? -1.882 14.664 5.25 1 83.5 47 PRO B O 1
ATOM 1576 N N . THR B 1 48 ? -2.85 14.891 7.309 1 84.06 48 THR B N 1
ATOM 1577 C CA . THR B 1 48 ? -1.726 14.234 7.977 1 84.06 48 THR B CA 1
ATOM 1578 C C . THR B 1 48 ? -1.848 12.719 7.883 1 84.06 48 THR B C 1
ATOM 1580 O O . THR B 1 48 ? -2.914 12.195 7.551 1 84.06 48 THR B O 1
ATOM 1583 N N . ALA B 1 49 ? -0.75 12.078 8.203 1 87.5 49 ALA B N 1
ATOM 1584 C CA . ALA B 1 49 ? -0.718 10.617 8.18 1 87.5 49 ALA B CA 1
ATOM 1585 C C . ALA B 1 49 ? -1.736 10.031 9.156 1 87.5 49 ALA B C 1
ATOM 1587 O O . ALA B 1 49 ? -2.459 9.094 8.82 1 87.5 49 ALA B O 1
ATOM 1588 N N . HIS B 1 50 ? -1.859 10.547 10.328 1 84.94 50 HIS B N 1
ATOM 1589 C CA . HIS B 1 50 ? -2.816 10.062 11.32 1 84.94 50 HIS B CA 1
ATOM 1590 C C . HIS B 1 50 ? -4.25 10.242 10.836 1 84.94 50 HIS B C 1
ATOM 1592 O O . HIS B 1 50 ? -5.094 9.367 11.031 1 84.94 50 HIS B O 1
ATOM 1598 N N . THR B 1 51 ? -4.531 11.391 10.234 1 83.25 51 THR B N 1
ATOM 1599 C CA . THR B 1 51 ? -5.855 11.633 9.672 1 83.25 51 THR B CA 1
ATOM 1600 C C . THR B 1 51 ? -6.164 10.641 8.562 1 83.25 51 THR B C 1
ATOM 1602 O O . THR B 1 51 ? -7.27 10.102 8.492 1 83.25 51 THR B O 1
ATOM 1605 N N . VAL B 1 52 ? -5.172 10.422 7.688 1 87.44 52 VAL B N 1
ATOM 1606 C CA . VAL B 1 52 ? -5.332 9.469 6.594 1 87.44 52 VAL B CA 1
ATOM 1607 C C . VAL B 1 52 ? -5.688 8.094 7.16 1 87.44 52 VAL B C 1
ATOM 1609 O O . VAL B 1 52 ? -6.664 7.477 6.734 1 87.44 52 VAL B O 1
ATOM 1612 N N . VAL B 1 53 ? -4.992 7.664 8.141 1 88.44 53 VAL B N 1
ATOM 1613 C CA . VAL B 1 53 ? -5.195 6.34 8.719 1 88.44 53 VAL B CA 1
ATOM 1614 C C . VAL B 1 53 ? -6.566 6.277 9.391 1 88.44 53 VAL B C 1
ATOM 1616 O O . VAL B 1 53 ? -7.32 5.324 9.188 1 88.44 53 VAL B O 1
ATOM 1619 N N . ALA B 1 54 ? -6.898 7.32 10.133 1 80.62 54 ALA B N 1
ATOM 1620 C CA . ALA B 1 54 ? -8.156 7.344 10.859 1 80.62 54 ALA B CA 1
ATOM 1621 C C . ALA B 1 54 ? -9.352 7.332 9.906 1 80.62 54 ALA B C 1
ATOM 1623 O O . ALA B 1 54 ? -10.297 6.57 10.094 1 80.62 54 ALA B O 1
ATOM 1624 N N . VAL B 1 55 ? -9.258 8.141 8.883 1 79.56 55 VAL B N 1
ATOM 1625 C CA . VAL B 1 55 ? -10.359 8.242 7.926 1 79.56 55 VAL B CA 1
ATOM 1626 C C . VAL B 1 55 ? -10.492 6.934 7.152 1 79.56 55 VAL B C 1
ATOM 1628 O O . VAL B 1 55 ? -11.602 6.434 6.953 1 79.56 55 VAL B O 1
ATOM 1631 N N . CYS B 1 56 ? -9.375 6.379 6.734 1 86.56 56 CYS B N 1
ATOM 1632 C CA . CYS B 1 56 ? -9.414 5.121 5.992 1 86.56 56 CYS B CA 1
ATOM 1633 C C . CYS B 1 56 ? -9.961 3.994 6.863 1 86.56 56 CYS B C 1
ATOM 1635 O O . CYS B 1 56 ? -10.688 3.129 6.375 1 86.56 56 CYS B O 1
ATOM 1637 N N . LYS B 1 57 ? -9.602 4.004 8.109 1 83.88 57 LYS B N 1
ATOM 1638 C CA . LYS B 1 57 ? -10.164 3.021 9.039 1 83.88 57 LYS B CA 1
ATOM 1639 C C . LYS B 1 57 ? -11.68 3.145 9.125 1 83.88 57 LYS B C 1
ATOM 1641 O O . LYS B 1 57 ? -12.391 2.139 9.102 1 83.88 57 LYS B O 1
ATOM 1646 N N . ALA B 1 58 ? -12.195 4.352 9.195 1 74.94 58 ALA B N 1
ATOM 1647 C CA . ALA B 1 58 ? -13.633 4.59 9.242 1 74.94 58 ALA B CA 1
ATOM 1648 C C . ALA B 1 58 ? -14.312 4.125 7.961 1 74.94 58 ALA B C 1
ATOM 1650 O O . ALA B 1 58 ? -15.43 3.605 7.992 1 74.94 58 ALA B O 1
ATOM 1651 N N . LEU B 1 59 ? -13.625 4.328 6.828 1 77.12 59 LEU B N 1
ATOM 1652 C CA . LEU B 1 59 ? -14.172 3.975 5.52 1 77.12 59 LEU B CA 1
ATOM 1653 C C . LEU B 1 59 ? -14.023 2.48 5.254 1 77.12 59 LEU B C 1
ATOM 1655 O O . LEU B 1 59 ? -14.68 1.937 4.363 1 77.12 59 LEU B O 1
ATOM 1659 N N . GLY B 1 60 ? -13.086 1.885 5.98 1 81.75 60 GLY B N 1
ATOM 1660 C CA . GLY B 1 60 ? -12.82 0.472 5.754 1 81.75 60 GLY B CA 1
ATOM 1661 C C . GLY B 1 60 ? -11.938 0.214 4.555 1 81.75 60 GLY B C 1
ATOM 1662 O O . GLY B 1 60 ? -12.125 -0.766 3.832 1 81.75 60 GLY B O 1
ATOM 1663 N N . VAL B 1 61 ? -11.117 1.131 4.242 1 88.44 61 VAL B N 1
ATOM 1664 C CA . VAL B 1 61 ? -10.195 0.953 3.129 1 88.44 61 VAL B CA 1
ATOM 1665 C C . VAL B 1 61 ? -8.75 1.05 3.631 1 88.44 61 VAL B C 1
ATOM 1667 O O . VAL B 1 61 ? -8.492 1.654 4.672 1 88.44 61 VAL B O 1
ATOM 1670 N N . PRO B 1 62 ? -7.805 0.402 2.916 1 95.31 62 PRO B N 1
ATOM 1671 C CA . PRO B 1 62 ? -6.398 0.52 3.305 1 95.31 62 PRO B CA 1
ATOM 1672 C C . PRO B 1 62 ? -5.883 1.955 3.229 1 95.31 62 PRO B C 1
ATOM 1674 O O . PRO B 1 62 ? -6.207 2.682 2.285 1 95.31 62 PRO B O 1
ATOM 1677 N N . PRO B 1 63 ? -5.121 2.4 4.152 1 94.56 63 PRO B N 1
ATOM 1678 C CA . PRO B 1 63 ? -4.727 3.809 4.254 1 94.56 63 PRO B CA 1
ATOM 1679 C C . PRO B 1 63 ? -3.986 4.305 3.012 1 94.56 63 PRO B C 1
ATOM 1681 O O . PRO B 1 63 ? -4.117 5.473 2.637 1 94.56 63 PRO B O 1
ATOM 1684 N N . ALA B 1 64 ? -3.238 3.459 2.377 1 96.38 64 ALA B N 1
ATOM 1685 C CA . ALA B 1 64 ? -2.473 3.873 1.204 1 96.38 64 ALA B CA 1
ATOM 1686 C C . ALA B 1 64 ? -3.387 4.453 0.128 1 96.38 64 ALA B C 1
ATOM 1688 O O . ALA B 1 64 ? -2.947 5.246 -0.707 1 96.38 64 ALA B O 1
ATOM 1689 N N . TYR B 1 65 ? -4.633 4.078 0.185 1 92.44 65 TYR B N 1
ATOM 1690 C CA . TYR B 1 65 ? -5.586 4.449 -0.854 1 92.44 65 TYR B CA 1
ATOM 1691 C C . TYR B 1 65 ? -5.73 5.961 -0.947 1 92.44 65 TYR B C 1
ATOM 1693 O O . TYR B 1 65 ? -5.973 6.504 -2.027 1 92.44 65 TYR B O 1
ATOM 1701 N N . LEU B 1 66 ? -5.523 6.68 0.141 1 89.12 66 LEU B N 1
ATOM 1702 C CA . LEU B 1 66 ? -5.773 8.117 0.161 1 89.12 66 LEU B CA 1
ATOM 1703 C C . LEU B 1 66 ? -4.488 8.898 -0.114 1 89.12 66 LEU B C 1
ATOM 1705 O O . LEU B 1 66 ? -4.516 10.125 -0.235 1 89.12 66 LEU B O 1
ATOM 1709 N N . LEU B 1 67 ? -3.385 8.211 -0.224 1 91.88 67 LEU B N 1
ATOM 1710 C CA . LEU B 1 67 ? -2.146 8.883 -0.597 1 91.88 67 LEU B CA 1
ATOM 1711 C C . LEU B 1 67 ? -2.133 9.211 -2.086 1 91.88 67 LEU B C 1
ATOM 1713 O O . LEU B 1 67 ? -2.561 8.398 -2.908 1 91.88 67 LEU B O 1
ATOM 1717 N N . PRO B 1 68 ? -1.691 10.414 -2.398 1 88.31 68 PRO B N 1
ATOM 1718 C CA . PRO B 1 68 ? -1.57 10.758 -3.816 1 88.31 68 PRO B CA 1
ATOM 1719 C C . PRO B 1 68 ? -0.421 10.023 -4.508 1 88.31 68 PRO B C 1
ATOM 1721 O O . PRO B 1 68 ? 0.67 10.586 -4.652 1 88.31 68 PRO B O 1
ATOM 1724 N N . HIS B 1 69 ? -0.629 8.836 -4.949 1 91.06 69 HIS B N 1
ATOM 1725 C CA . HIS B 1 69 ? 0.348 7.965 -5.594 1 91.06 69 HIS B CA 1
ATOM 1726 C C . HIS B 1 69 ? -0.309 7.086 -6.652 1 91.06 69 HIS B C 1
ATOM 1728 O O . HIS B 1 69 ? -1.371 6.508 -6.414 1 91.06 69 HIS B O 1
ATOM 1734 N N . HIS B 1 70 ? 0.261 6.977 -7.754 1 88.75 70 HIS B N 1
ATOM 1735 C CA . HIS B 1 70 ? -0.345 6.375 -8.938 1 88.75 70 HIS B CA 1
ATOM 1736 C C . HIS B 1 70 ? -0.702 4.914 -8.688 1 88.75 70 HIS B C 1
ATOM 1738 O O . HIS B 1 70 ? -1.729 4.43 -9.172 1 88.75 70 HIS B O 1
ATOM 1744 N N . ALA B 1 71 ? 0.051 4.203 -7.961 1 93.44 71 ALA B N 1
ATOM 1745 C CA . ALA B 1 71 ? -0.153 2.768 -7.793 1 93.44 71 ALA B CA 1
ATOM 1746 C C . ALA B 1 71 ? -1.297 2.484 -6.824 1 93.44 71 ALA B C 1
ATOM 1748 O O . ALA B 1 71 ? -1.793 1.358 -6.75 1 93.44 71 ALA B O 1
ATOM 1749 N N . TYR B 1 72 ? -1.736 3.516 -6.055 1 93.94 72 TYR B N 1
ATOM 1750 C CA . TYR B 1 72 ? -2.639 3.258 -4.938 1 93.94 72 TYR B CA 1
ATOM 1751 C C . TYR B 1 72 ? -4.09 3.447 -5.355 1 93.94 72 TYR B C 1
ATOM 1753 O O . TYR B 1 72 ? -4.996 3.365 -4.523 1 93.94 72 TYR B O 1
ATOM 1761 N N . SER B 1 73 ? -4.285 3.643 -6.688 1 88.25 73 SER B N 1
ATOM 1762 C CA . SER B 1 73 ? -5.648 3.766 -7.199 1 88.25 73 SER B CA 1
ATOM 1763 C C . SER B 1 73 ? -6.309 2.398 -7.336 1 88.25 73 SER B C 1
ATOM 1765 O O . SER B 1 73 ? -7.527 2.307 -7.508 1 88.25 73 SER B O 1
ATOM 1767 N N . ASP B 1 74 ? -5.516 1.365 -7.207 1 90.5 74 ASP B N 1
ATOM 1768 C CA . ASP B 1 74 ? -6.023 0.001 -7.312 1 90.5 74 ASP B CA 1
ATOM 1769 C C . ASP B 1 74 ? -6.516 -0.507 -5.957 1 90.5 74 ASP B C 1
ATOM 1771 O O . ASP B 1 74 ? -5.789 -1.205 -5.25 1 90.5 74 ASP B O 1
ATOM 1775 N N . LEU B 1 75 ? -7.777 -0.232 -5.648 1 89.5 75 LEU B N 1
ATOM 1776 C CA . LEU B 1 75 ? -8.344 -0.55 -4.344 1 89.5 75 LEU B CA 1
ATOM 1777 C C . LEU B 1 75 ? -8.352 -2.057 -4.105 1 89.5 75 LEU B C 1
ATOM 1779 O O . LEU B 1 75 ? -8.086 -2.516 -2.992 1 89.5 75 LEU B O 1
ATOM 1783 N N . GLU B 1 76 ? -8.672 -2.822 -5.141 1 92.19 76 GLU B N 1
ATOM 1784 C CA . GLU B 1 76 ? -8.734 -4.273 -5 1 92.19 76 GLU B CA 1
ATOM 1785 C C . GLU B 1 76 ? -7.375 -4.844 -4.598 1 92.19 76 GLU B C 1
ATOM 1787 O O . GLU B 1 76 ? -7.285 -5.672 -3.691 1 92.19 76 GLU B O 1
ATOM 1792 N N . ALA B 1 77 ? -6.379 -4.418 -5.285 1 96.25 77 ALA B N 1
ATOM 1793 C CA . ALA B 1 77 ? -5.031 -4.867 -4.953 1 96.25 77 ALA B CA 1
ATOM 1794 C C . ALA B 1 77 ? -4.637 -4.434 -3.545 1 96.25 77 ALA B C 1
ATOM 1796 O O . ALA B 1 77 ? -4.062 -5.219 -2.785 1 96.25 77 ALA B O 1
ATOM 1797 N N . LEU B 1 78 ? -4.992 -3.174 -3.168 1 96.5 78 LEU B N 1
ATOM 1798 C CA . LEU B 1 78 ? -4.676 -2.664 -1.839 1 96.5 78 LEU B CA 1
ATOM 1799 C C . LEU B 1 78 ? -5.387 -3.479 -0.762 1 96.5 78 LEU B C 1
ATOM 1801 O O . LEU B 1 78 ? -4.797 -3.787 0.277 1 96.5 78 LEU B O 1
ATOM 1805 N N . GLN B 1 79 ? -6.637 -3.848 -1.033 1 95.56 79 GLN B N 1
ATOM 1806 C CA . GLN B 1 79 ? -7.391 -4.656 -0.082 1 95.56 79 GLN B CA 1
ATOM 1807 C C . GLN B 1 79 ? -6.773 -6.039 0.076 1 95.56 79 GLN B C 1
ATOM 1809 O O . GLN B 1 79 ? -6.656 -6.551 1.192 1 95.56 79 GLN B O 1
ATOM 1814 N N . THR B 1 80 ? -6.426 -6.59 -1.04 1 96.75 80 THR B N 1
ATOM 1815 C CA . THR B 1 80 ? -5.816 -7.918 -1.001 1 96.75 80 THR B CA 1
ATOM 1816 C C . THR B 1 80 ? -4.48 -7.875 -0.269 1 96.75 80 THR B C 1
ATOM 1818 O O . THR B 1 80 ? -4.117 -8.828 0.427 1 96.75 80 THR B O 1
ATOM 1821 N N . PHE B 1 81 ? -3.746 -6.75 -0.338 1 97.31 81 PHE B N 1
ATOM 1822 C CA . PHE B 1 81 ? -2.457 -6.551 0.315 1 97.31 81 PHE B CA 1
ATOM 1823 C C . PHE B 1 81 ? -2.592 -6.68 1.827 1 97.31 81 PHE B C 1
ATOM 1825 O O . PHE B 1 81 ? -1.631 -7.039 2.512 1 97.31 81 PHE B O 1
ATOM 1832 N N . GLU B 1 82 ? -3.822 -6.453 2.355 1 95.38 82 GLU B N 1
ATOM 1833 C CA . GLU B 1 82 ? -4.047 -6.477 3.797 1 95.38 82 GLU B CA 1
ATOM 1834 C C . GLU B 1 82 ? -3.943 -7.898 4.348 1 95.38 82 GLU B C 1
ATOM 1836 O O . GLU B 1 82 ? -3.729 -8.086 5.547 1 95.38 82 GLU B O 1
ATOM 1841 N N . ASP B 1 83 ? -4.188 -8.867 3.492 1 94.19 83 ASP B N 1
ATOM 1842 C CA . ASP B 1 83 ? -4.039 -10.266 3.877 1 94.19 83 ASP B CA 1
ATOM 1843 C C . ASP B 1 83 ? -2.57 -10.68 3.896 1 94.19 83 ASP B C 1
ATOM 1845 O O . ASP B 1 83 ? -1.893 -10.625 2.867 1 94.19 83 ASP B O 1
ATOM 1849 N N . PRO B 1 84 ? -2.107 -11.109 5.07 1 93.75 84 PRO B N 1
ATOM 1850 C CA . PRO B 1 84 ? -0.685 -11.445 5.172 1 93.75 84 PRO B CA 1
ATOM 1851 C C . PRO B 1 84 ? -0.263 -12.539 4.188 1 93.75 84 PRO B C 1
ATOM 1853 O O . PRO B 1 84 ? 0.871 -12.531 3.701 1 93.75 84 PRO B O 1
ATOM 1856 N N . ARG B 1 85 ? -1.137 -13.461 3.887 1 94.06 85 ARG B N 1
ATOM 1857 C CA . ARG B 1 85 ? -0.792 -14.508 2.932 1 94.06 85 ARG B CA 1
ATOM 1858 C C . ARG B 1 85 ? -0.657 -13.945 1.522 1 94.06 85 ARG B C 1
ATOM 1860 O O . ARG B 1 85 ? 0.287 -14.273 0.802 1 94.06 85 ARG B O 1
ATOM 1867 N N . ALA B 1 86 ? -1.59 -13.125 1.146 1 96.62 86 ALA B N 1
ATOM 1868 C CA . ALA B 1 86 ? -1.522 -12.477 -0.162 1 96.62 86 ALA B CA 1
ATOM 1869 C C . ALA B 1 86 ? -0.297 -11.57 -0.265 1 96.62 86 ALA B C 1
ATOM 1871 O O . ALA B 1 86 ? 0.354 -11.516 -1.311 1 96.62 86 ALA B O 1
ATOM 1872 N N . ARG B 1 87 ? -0.037 -10.836 0.823 1 96.19 87 ARG B N 1
ATOM 1873 C CA . ARG B 1 87 ? 1.138 -9.969 0.865 1 96.19 87 ARG B CA 1
ATOM 1874 C C . ARG B 1 87 ? 2.418 -10.773 0.679 1 96.19 87 ARG B C 1
ATOM 1876 O O . ARG B 1 87 ? 3.342 -10.336 -0.009 1 96.19 87 ARG B O 1
ATOM 1883 N N . HIS B 1 88 ? 2.461 -11.922 1.263 1 95.38 88 HIS B N 1
ATOM 1884 C CA . HIS B 1 88 ? 3.619 -12.797 1.104 1 95.38 88 HIS B CA 1
ATOM 1885 C C . HIS B 1 88 ? 3.756 -13.273 -0.338 1 95.38 88 HIS B C 1
ATOM 1887 O O . HIS B 1 88 ? 4.867 -13.328 -0.874 1 95.38 88 HIS B O 1
ATOM 1893 N N . VAL B 1 89 ? 2.658 -13.672 -0.983 1 96.88 89 VAL B N 1
ATOM 1894 C CA . VAL B 1 89 ? 2.688 -14.016 -2.4 1 96.88 89 VAL B CA 1
ATOM 1895 C C . VAL B 1 89 ? 3.307 -12.875 -3.201 1 96.88 89 VAL B C 1
ATOM 1897 O O . VAL B 1 89 ? 4.18 -13.102 -4.043 1 96.88 89 VAL B O 1
ATOM 1900 N N . LEU B 1 90 ? 2.832 -11.633 -2.883 1 97.69 90 LEU B N 1
ATOM 1901 C CA . LEU B 1 90 ? 3.348 -10.461 -3.582 1 97.69 90 LEU B CA 1
ATOM 1902 C C . LEU B 1 90 ? 4.855 -10.344 -3.408 1 97.69 90 LEU B C 1
ATOM 1904 O O . LEU B 1 90 ? 5.582 -10.094 -4.375 1 97.69 90 LEU B O 1
ATOM 1908 N N . ALA B 1 91 ? 5.332 -10.547 -2.225 1 96.75 91 ALA B N 1
ATOM 1909 C CA . ALA B 1 91 ? 6.766 -10.477 -1.952 1 96.75 91 ALA B CA 1
ATOM 1910 C C . ALA B 1 91 ? 7.527 -11.523 -2.76 1 96.75 91 ALA B C 1
ATOM 1912 O O . ALA B 1 91 ? 8.641 -11.273 -3.221 1 96.75 91 ALA B O 1
ATOM 1913 N N . LEU B 1 92 ? 6.941 -12.664 -2.965 1 96.69 92 LEU B N 1
ATOM 1914 C CA . LEU B 1 92 ? 7.578 -13.766 -3.682 1 96.69 92 LEU B CA 1
ATOM 1915 C C . LEU B 1 92 ? 7.699 -13.453 -5.168 1 96.69 92 LEU B C 1
ATOM 1917 O O . LEU B 1 92 ? 8.484 -14.086 -5.879 1 96.69 92 LEU B O 1
ATOM 1921 N N . LEU B 1 93 ? 6.93 -12.484 -5.641 1 97.38 93 LEU B N 1
ATOM 1922 C CA . LEU B 1 93 ? 6.984 -12.125 -7.055 1 97.38 93 LEU B CA 1
ATOM 1923 C C . LEU B 1 93 ? 8.227 -11.297 -7.355 1 97.38 93 LEU B C 1
ATOM 1925 O O . LEU B 1 93 ? 8.602 -11.133 -8.516 1 97.38 93 LEU B O 1
ATOM 1929 N N . SER B 1 94 ? 8.828 -10.711 -6.262 1 95.25 94 SER B N 1
ATOM 1930 C CA . SER B 1 94 ? 9.984 -9.852 -6.434 1 95.25 94 SER B CA 1
ATOM 1931 C C . SER B 1 94 ? 11.117 -10.578 -7.156 1 95.25 94 SER B C 1
ATOM 1933 O O . SER B 1 94 ? 11.469 -11.703 -6.797 1 95.25 94 SER B O 1
ATOM 1935 N N . GLY B 1 95 ? 11.633 -9.984 -8.195 1 93.19 95 GLY B N 1
ATOM 1936 C CA . GLY B 1 95 ? 12.773 -10.547 -8.891 1 93.19 95 GLY B CA 1
ATOM 1937 C C . GLY B 1 95 ? 12.391 -11.484 -10.016 1 93.19 95 GLY B C 1
ATOM 1938 O O . GLY B 1 95 ? 13.25 -11.945 -10.766 1 93.19 95 GLY B O 1
ATOM 1939 N N . LEU B 1 96 ? 11.148 -11.859 -10.148 1 94.31 96 LEU B N 1
ATOM 1940 C CA . LEU B 1 96 ? 10.703 -12.703 -11.25 1 94.31 96 LEU B CA 1
ATOM 1941 C C . LEU B 1 96 ? 10.695 -11.922 -12.562 1 94.31 96 LEU B C 1
ATOM 1943 O O . LEU B 1 96 ? 10.477 -10.711 -12.57 1 94.31 96 LEU B O 1
ATOM 1947 N N . SER B 1 97 ? 10.922 -12.539 -13.578 1 92.5 97 SER B N 1
ATOM 1948 C CA . SER B 1 97 ? 10.875 -11.938 -14.906 1 92.5 97 SER B CA 1
ATOM 1949 C C . SER B 1 97 ? 9.445 -11.617 -15.32 1 92.5 97 SER B C 1
ATOM 1951 O O . SER B 1 97 ? 8.492 -12.156 -14.75 1 92.5 97 SER B O 1
ATOM 1953 N N . HIS B 1 98 ? 9.305 -10.719 -16.297 1 92.44 98 HIS B N 1
ATOM 1954 C CA . HIS B 1 98 ? 7.988 -10.383 -16.844 1 92.44 98 HIS B CA 1
ATOM 1955 C C . HIS B 1 98 ? 7.285 -11.617 -17.391 1 92.44 98 HIS B C 1
ATOM 1957 O O . HIS B 1 98 ? 6.078 -11.789 -17.188 1 92.44 98 HIS B O 1
ATOM 1963 N N . SER B 1 99 ? 8.086 -12.438 -18.031 1 92.94 99 SER B N 1
ATOM 1964 C CA . SER B 1 99 ? 7.512 -13.664 -18.578 1 92.94 99 SER B CA 1
ATOM 1965 C C . SER B 1 99 ? 7 -14.578 -17.469 1 92.94 99 SER B C 1
ATOM 1967 O O . SER B 1 99 ? 5.934 -15.18 -17.594 1 92.94 99 SER B O 1
ATOM 1969 N N . ALA B 1 100 ? 7.738 -14.672 -16.391 1 92.81 100 ALA B N 1
ATOM 1970 C CA . ALA B 1 100 ? 7.316 -15.477 -15.242 1 92.81 100 ALA B CA 1
ATOM 1971 C C . ALA B 1 100 ? 6.047 -14.914 -14.617 1 92.81 100 ALA B C 1
ATOM 1973 O O . ALA B 1 100 ? 5.137 -15.664 -14.25 1 92.81 100 ALA B O 1
ATOM 1974 N N . LEU B 1 101 ? 5.953 -13.602 -14.516 1 94.31 101 LEU B N 1
ATOM 1975 C CA . LEU B 1 101 ? 4.762 -12.953 -13.984 1 94.31 101 LEU B CA 1
ATOM 1976 C C . LEU B 1 101 ? 3.557 -13.203 -14.883 1 94.31 101 LEU B C 1
ATOM 1978 O O . LEU B 1 101 ? 2.449 -13.438 -14.391 1 94.31 101 LEU B O 1
ATOM 1982 N N . ASP B 1 102 ? 3.793 -13.164 -16.125 1 94.25 102 ASP B N 1
ATOM 1983 C CA . ASP B 1 102 ? 2.717 -13.453 -17.078 1 94.25 102 ASP B CA 1
ATOM 1984 C C . ASP B 1 102 ? 2.197 -14.875 -16.891 1 94.25 102 ASP B C 1
ATOM 1986 O O . ASP B 1 102 ? 0.994 -15.117 -17 1 94.25 102 ASP B O 1
ATOM 1990 N N . ASP B 1 103 ? 3.105 -15.797 -16.641 1 94.5 103 ASP B N 1
ATOM 1991 C CA . ASP B 1 103 ? 2.705 -17.172 -16.375 1 94.5 103 ASP B CA 1
ATOM 1992 C C . ASP B 1 103 ? 1.842 -17.266 -15.125 1 94.5 103 ASP B C 1
ATOM 1994 O O . ASP B 1 103 ? 0.845 -18 -15.102 1 94.5 103 ASP B O 1
ATOM 1998 N N . VAL B 1 104 ? 2.262 -16.562 -14.141 1 95.75 104 VAL B N 1
ATOM 1999 C CA . VAL B 1 104 ? 1.521 -16.578 -12.883 1 95.75 104 VAL B CA 1
ATOM 2000 C C . VAL B 1 104 ? 0.128 -15.984 -13.102 1 95.75 104 VAL B C 1
ATOM 2002 O O . VAL B 1 104 ? -0.865 -16.531 -12.609 1 95.75 104 VAL B O 1
ATOM 2005 N N . VAL B 1 105 ? 0.01 -14.898 -13.82 1 95.62 105 VAL B N 1
ATOM 2006 C CA . VAL B 1 105 ? -1.267 -14.266 -14.125 1 95.62 105 VAL B CA 1
ATOM 2007 C C . VAL B 1 105 ? -2.184 -15.258 -14.836 1 95.62 105 VAL B C 1
ATOM 2009 O O . VAL B 1 105 ? -3.338 -15.438 -14.438 1 95.62 105 VAL B O 1
ATOM 2012 N N . ALA B 1 106 ? -1.623 -15.93 -15.836 1 95.5 106 ALA B N 1
ATOM 2013 C CA . ALA B 1 106 ? -2.408 -16.891 -16.594 1 95.5 106 ALA B CA 1
ATOM 2014 C C . ALA B 1 106 ? -2.914 -18.031 -15.703 1 95.5 106 ALA B C 1
ATOM 2016 O O . ALA B 1 106 ? -4.07 -18.438 -15.812 1 95.5 106 ALA B O 1
ATOM 2017 N N . GLU B 1 107 ? -2.074 -18.484 -14.852 1 94.62 107 GLU B N 1
ATOM 2018 C CA . GLU B 1 107 ? -2.447 -19.562 -13.938 1 94.62 107 GLU B CA 1
ATOM 2019 C C . GLU B 1 107 ? -3.557 -19.109 -12.992 1 94.62 107 GLU B C 1
ATOM 2021 O O . GLU B 1 107 ? -4.52 -19.844 -12.758 1 94.62 107 GLU B O 1
ATOM 2026 N N . LEU B 1 108 ? -3.48 -17.938 -12.43 1 96.25 108 LEU B N 1
ATOM 2027 C CA . LEU B 1 108 ? -4.461 -17.422 -11.477 1 96.25 108 LEU B CA 1
ATOM 2028 C C . LEU B 1 108 ? -5.793 -17.141 -12.164 1 96.25 108 LEU B C 1
ATOM 2030 O O . LEU B 1 108 ? -6.855 -17.391 -11.594 1 96.25 108 LEU B O 1
ATOM 2034 N N . GLU B 1 109 ? -5.711 -16.594 -13.375 1 95.38 109 GLU B N 1
ATOM 2035 C CA . GLU B 1 109 ? -6.938 -16.359 -14.133 1 95.38 109 GLU B CA 1
ATOM 2036 C C . GLU B 1 109 ? -7.672 -17.672 -14.406 1 95.38 109 GLU B C 1
ATOM 2038 O O . GLU B 1 109 ? -8.898 -17.734 -14.305 1 95.38 109 GLU B O 1
ATOM 2043 N N . ARG B 1 110 ? -6.875 -18.703 -14.75 1 94.25 110 ARG B N 1
ATOM 2044 C CA . ARG B 1 110 ? -7.461 -20.016 -14.961 1 94.25 110 ARG B CA 1
ATOM 2045 C C . ARG B 1 110 ? -8.086 -20.547 -13.672 1 94.25 110 ARG B C 1
ATOM 2047 O O . ARG B 1 110 ? -9.211 -21.062 -13.695 1 94.25 110 ARG B O 1
ATOM 2054 N N . ARG B 1 111 ? -7.406 -20.406 -12.562 1 93 111 ARG B N 1
ATOM 2055 C CA . ARG B 1 111 ? -7.902 -20.875 -11.273 1 93 111 ARG B CA 1
ATOM 2056 C C . ARG B 1 111 ? -9.188 -20.156 -10.883 1 93 111 ARG B C 1
ATOM 2058 O O . ARG B 1 111 ? -10.133 -20.766 -10.391 1 93 111 ARG B O 1
ATOM 2065 N N . ARG B 1 112 ? -9.227 -18.875 -11.117 1 93.69 112 ARG B N 1
ATOM 2066 C CA . ARG B 1 112 ? -10.406 -18.062 -10.805 1 93.69 112 ARG B CA 1
ATOM 2067 C C . ARG B 1 112 ? -11.594 -18.484 -11.656 1 93.69 112 ARG B C 1
ATOM 2069 O O . ARG B 1 112 ? -12.711 -18.609 -11.156 1 93.69 112 ARG B O 1
ATOM 2076 N N . ALA B 1 113 ? -11.336 -18.75 -12.922 1 92.5 113 ALA B N 1
ATOM 2077 C CA . ALA B 1 113 ? -12.391 -19.203 -13.82 1 92.5 113 ALA B CA 1
ATOM 2078 C C . ALA B 1 113 ? -12.953 -20.547 -13.375 1 92.5 113 ALA B C 1
ATOM 2080 O O . ALA B 1 113 ? -14.172 -20.734 -13.375 1 92.5 113 ALA B O 1
ATOM 2081 N N . GLU B 1 114 ? -12.055 -21.406 -12.969 1 91.75 114 GLU B N 1
ATOM 2082 C CA . GLU B 1 114 ? -12.461 -22.734 -12.508 1 91.75 114 GLU B CA 1
ATOM 2083 C C . GLU B 1 114 ? -13.305 -22.641 -11.234 1 91.75 114 GLU B C 1
ATOM 2085 O O . GLU B 1 114 ? -14.164 -23.484 -10.992 1 91.75 114 GLU B O 1
ATOM 2090 N N . GLN B 1 115 ? -13.094 -21.594 -10.43 1 91.62 115 GLN B N 1
ATOM 2091 C CA . GLN B 1 115 ? -13.789 -21.422 -9.156 1 91.62 115 GLN B CA 1
ATOM 2092 C C . GLN B 1 115 ? -15 -20.516 -9.312 1 91.62 115 GLN B C 1
ATOM 2094 O O . GLN B 1 115 ? -15.711 -20.25 -8.336 1 91.62 115 GLN B O 1
ATOM 2099 N N . GLY B 1 116 ? -15.195 -20 -10.492 1 92.06 116 GLY B N 1
ATOM 2100 C CA . GLY B 1 116 ? -16.359 -19.172 -10.766 1 92.06 116 GLY 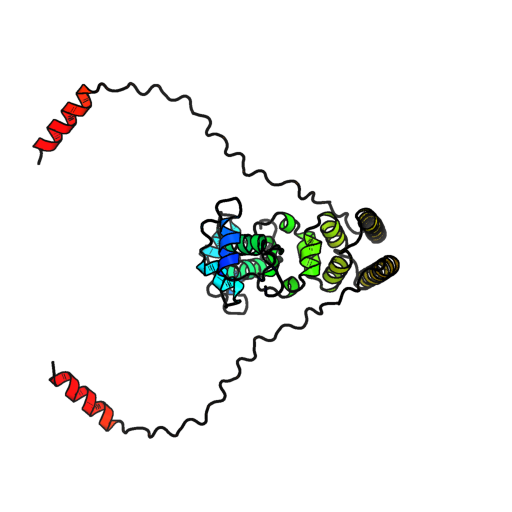B CA 1
ATOM 2101 C C . GLY B 1 116 ? -16.234 -17.766 -10.203 1 92.06 116 GLY B C 1
ATOM 2102 O O . GLY B 1 116 ? -17.25 -17.125 -9.891 1 92.06 116 GLY B O 1
ATOM 2103 N N . LEU B 1 117 ? -15.023 -17.312 -10 1 91.94 117 LEU B N 1
ATOM 2104 C CA . LEU B 1 117 ? -14.805 -15.977 -9.469 1 91.94 117 LEU B CA 1
ATOM 2105 C C . LEU B 1 117 ? -14.805 -14.945 -10.594 1 91.94 117 LEU B C 1
ATOM 2107 O O . LEU B 1 117 ? -14.477 -15.266 -11.734 1 91.94 117 LEU B O 1
ATOM 2111 N N . GLU B 1 118 ? -15.227 -13.727 -10.289 1 89.88 118 GLU B N 1
ATOM 2112 C CA . GLU B 1 118 ? -15.289 -12.641 -11.258 1 89.88 118 GLU B CA 1
ATOM 2113 C C . GLU B 1 118 ? -13.898 -12.289 -11.789 1 89.88 118 GLU B C 1
ATOM 2115 O O . GLU B 1 118 ? -12.922 -12.305 -11.039 1 89.88 118 GLU B O 1
ATOM 2120 N N . PRO B 1 119 ? -13.859 -11.984 -13.109 1 89.88 119 PRO B N 1
ATOM 2121 C CA . PRO B 1 119 ? -12.578 -11.531 -13.656 1 89.88 119 PRO B CA 1
ATOM 2122 C C . PRO B 1 119 ? -12.102 -10.219 -13.031 1 89.88 119 PRO B C 1
ATOM 2124 O O . PRO B 1 119 ? -12.922 -9.414 -12.594 1 89.88 119 PRO B O 1
ATOM 2127 N N . VAL B 1 120 ? -10.805 -10.188 -12.867 1 90.5 120 VAL B N 1
ATOM 2128 C CA . VAL B 1 120 ? -10.203 -8.953 -12.359 1 90.5 120 VAL B CA 1
ATOM 2129 C C . VAL B 1 120 ? -9.688 -8.109 -13.523 1 90.5 120 VAL B C 1
ATOM 2131 O O . VAL B 1 120 ? -8.984 -8.617 -14.398 1 90.5 120 VAL B O 1
ATOM 2134 N N . GLN B 1 121 ? -10.07 -6.84 -13.562 1 85.56 121 GLN B N 1
ATOM 2135 C CA . GLN B 1 121 ? -9.648 -5.938 -14.625 1 85.56 121 GLN B CA 1
ATOM 2136 C C . GLN B 1 121 ? -8.258 -5.371 -14.359 1 85.56 121 GLN B C 1
ATOM 2138 O O . GLN B 1 121 ? -7.938 -5.016 -13.227 1 85.56 121 GLN B O 1
ATOM 2143 N N . ARG B 1 122 ? -7.473 -5.477 -15.438 1 80.56 122 ARG B N 1
ATOM 2144 C CA . ARG B 1 122 ? -6.145 -4.883 -15.32 1 80.56 122 ARG B CA 1
ATOM 2145 C C . ARG B 1 122 ? -6.227 -3.361 -15.289 1 80.56 122 ARG B C 1
ATOM 2147 O O . ARG B 1 122 ? -6.949 -2.756 -16.094 1 80.56 122 ARG B O 1
ATOM 2154 N N . ARG B 1 123 ? -5.754 -2.871 -14.18 1 67.88 123 ARG B N 1
ATOM 2155 C CA . ARG B 1 123 ? -5.738 -1.414 -14.117 1 67.88 123 ARG B CA 1
ATOM 2156 C C . ARG B 1 123 ? -4.414 -0.857 -14.625 1 67.88 123 ARG B C 1
ATOM 2158 O O . ARG B 1 123 ? -3.346 -1.38 -14.297 1 67.88 123 ARG B O 1
ATOM 2165 N N . ASP B 1 124 ? -4.34 -0.487 -15.945 1 57.62 124 ASP B N 1
ATOM 2166 C CA . ASP B 1 124 ? -3.15 0.137 -16.516 1 57.62 124 ASP B CA 1
ATOM 2167 C C . ASP B 1 124 ? -2.811 1.438 -15.797 1 57.62 124 ASP B C 1
ATOM 2169 O O . ASP B 1 124 ? -3.707 2.18 -15.391 1 57.62 124 ASP B O 1
ATOM 2173 N N . ASP B 1 125 ? -1.847 1.411 -14.922 1 53.34 125 ASP B N 1
ATOM 2174 C CA . ASP B 1 125 ? -1.366 2.602 -14.227 1 53.34 125 ASP B CA 1
ATOM 2175 C C . ASP B 1 125 ? -1.366 3.816 -15.148 1 53.34 125 ASP B C 1
ATOM 2177 O O . ASP B 1 125 ? -1.182 4.949 -14.695 1 53.34 125 ASP B O 1
ATOM 2181 N N . ALA B 1 126 ? -1.206 3.619 -16.484 1 46 126 ALA B N 1
ATOM 2182 C CA . ALA B 1 126 ? -0.91 4.75 -17.359 1 46 126 ALA B CA 1
ATOM 2183 C C . ALA B 1 126 ? -1.963 5.844 -17.219 1 46 126 ALA B C 1
ATOM 2185 O O . ALA B 1 126 ? -1.914 6.859 -17.922 1 46 126 ALA B O 1
ATOM 2186 N N . THR B 1 127 ? -3.135 5.527 -16.781 1 41.78 127 THR B N 1
ATOM 2187 C CA . THR B 1 127 ? -3.898 6.77 -16.812 1 41.78 127 THR B CA 1
ATOM 2188 C C . THR B 1 127 ? -3.275 7.809 -15.883 1 41.78 127 THR B C 1
ATOM 2190 O O . THR B 1 127 ? -3.439 7.734 -14.656 1 41.78 127 THR B O 1
ATOM 2193 N N . GLU B 1 128 ? -2.01 7.898 -15.859 1 38.97 128 GLU B N 1
ATOM 2194 C CA . GLU B 1 128 ? -1.527 9.164 -15.312 1 38.97 128 GLU B CA 1
ATOM 2195 C C . GLU B 1 128 ? -2.578 10.266 -15.453 1 38.97 128 GLU B C 1
ATOM 2197 O O . GLU B 1 128 ? -2.941 10.641 -16.578 1 38.97 128 GLU B O 1
ATOM 2202 N N . GLU B 1 129 ? -3.633 10.148 -14.797 1 39 129 GLU B N 1
ATOM 2203 C CA . GLU B 1 129 ? -4.477 11.336 -14.922 1 39 129 GLU B CA 1
ATOM 2204 C C . GLU B 1 129 ? -3.639 12.594 -15.148 1 39 129 GLU B C 1
ATOM 2206 O O . GLU B 1 129 ? -2.773 12.922 -14.336 1 39 129 GLU B O 1
ATOM 2211 N N . ALA B 1 130 ? -3.271 12.953 -16.344 1 38.78 130 ALA B N 1
ATOM 2212 C CA . ALA B 1 130 ? -2.713 14.258 -16.688 1 38.78 130 ALA B CA 1
ATOM 2213 C C . ALA B 1 130 ? -3.223 15.336 -15.719 1 38.78 130 ALA B C 1
ATOM 2215 O O . ALA B 1 130 ? -4.375 15.289 -15.289 1 38.78 130 ALA B O 1
ATOM 2216 N N . PRO B 1 131 ? -2.346 15.883 -14.883 1 37.5 131 PRO B N 1
ATOM 2217 C CA . PRO B 1 131 ? -2.961 17 -14.172 1 37.5 131 PRO B CA 1
ATOM 2218 C C . PRO B 1 131 ? -4.098 17.656 -14.969 1 37.5 131 PRO B C 1
ATOM 2220 O O . PRO B 1 131 ? -4.113 17.578 -16.203 1 37.5 131 PRO B O 1
ATOM 2223 N N . PRO B 1 132 ? -5.242 17.672 -14.414 1 35.31 132 PRO B N 1
ATOM 2224 C CA . PRO B 1 132 ? -6.215 18.375 -15.25 1 35.31 132 PRO B CA 1
ATOM 2225 C C . PRO B 1 132 ? -5.57 19.422 -16.156 1 35.31 132 PRO B C 1
ATOM 2227 O O . PRO B 1 132 ? -4.598 20.078 -15.758 1 35.31 132 PRO B O 1
ATOM 2230 N N . SER B 1 133 ? -5.457 19.188 -17.344 1 34.19 133 SER B N 1
ATOM 2231 C CA . SER B 1 133 ? -5.047 20.266 -18.234 1 34.19 133 SER B CA 1
ATOM 2232 C C . SER B 1 133 ? -5.488 21.625 -17.688 1 34.19 133 SER B C 1
ATOM 2234 O O . SER B 1 133 ? -6.66 21.812 -17.359 1 34.19 133 SER B O 1
ATOM 2236 N N . GLN B 1 134 ? -4.668 22.234 -16.828 1 33.47 134 GLN B N 1
ATOM 2237 C CA . GLN B 1 134 ? -5.02 23.641 -16.609 1 33.47 134 GLN B CA 1
ATOM 2238 C C . GLN B 1 134 ? -5.715 24.234 -17.828 1 33.47 134 GLN B C 1
ATOM 2240 O O . GLN B 1 134 ? -5.121 24.312 -18.906 1 33.47 134 GLN B O 1
ATOM 2245 N N . GLU B 1 135 ? -6.93 23.781 -18.078 1 37.47 135 GLU B N 1
ATOM 2246 C CA . GLU B 1 135 ? -7.609 24.609 -19.078 1 37.47 135 GLU B CA 1
ATOM 2247 C C . GLU B 1 135 ? -7.008 26.016 -19.141 1 37.47 135 GLU B C 1
ATOM 2249 O O . GLU B 1 135 ? -6.867 26.688 -18.109 1 37.47 135 GLU B O 1
ATOM 2254 N N . GLU B 1 136 ? -6.008 26.25 -19.953 1 37.78 136 GLU B N 1
ATOM 2255 C CA . GLU B 1 136 ? -5.613 27.625 -20.219 1 37.78 136 GLU B CA 1
ATOM 2256 C C . GLU B 1 136 ? -6.809 28.562 -20.109 1 37.78 136 GLU B C 1
ATOM 2258 O O . GLU B 1 136 ? -7.871 28.297 -20.688 1 37.78 136 GLU B O 1
ATOM 2263 N N . PRO B 1 137 ? -6.984 29.141 -18.953 1 37.31 137 PRO B N 1
ATOM 2264 C CA . PRO B 1 137 ? -8.125 30.062 -19 1 37.31 137 PRO B CA 1
ATOM 2265 C C . PRO B 1 137 ? -8.367 30.641 -20.406 1 37.31 137 PRO B C 1
ATOM 2267 O O . PRO B 1 137 ? -7.418 31.047 -21.078 1 37.31 137 PRO B O 1
ATOM 2270 N N . THR B 1 138 ? -9.141 30.016 -21.172 1 38.22 138 THR B N 1
ATOM 2271 C CA . THR B 1 138 ? -9.531 30.688 -22.406 1 38.22 138 THR B CA 1
ATOM 2272 C C . THR B 1 138 ? -9.539 32.219 -22.203 1 38.22 138 THR B C 1
ATOM 2274 O O . THR B 1 138 ? -10.203 32.719 -21.297 1 38.22 138 THR B O 1
ATOM 2277 N N . GLU B 1 139 ? -8.43 32.844 -22.469 1 38.28 139 GLU B N 1
ATOM 2278 C CA . GLU B 1 139 ? -8.398 34.312 -22.469 1 38.28 139 GLU B CA 1
ATOM 2279 C C . GLU B 1 139 ? -9.719 34.906 -22.969 1 38.28 139 GLU B C 1
ATOM 2281 O O . GLU B 1 139 ? -10.117 34.656 -24.109 1 38.28 139 GLU B O 1
ATOM 2286 N N . ALA B 1 140 ? -10.742 34.938 -22.125 1 41.16 140 ALA B N 1
ATOM 2287 C CA . ALA B 1 140 ? -11.898 35.688 -22.578 1 41.16 140 ALA B CA 1
ATOM 2288 C C . ALA B 1 140 ? -11.477 36.875 -23.422 1 41.16 140 ALA B C 1
ATOM 2290 O O . ALA B 1 140 ? -10.484 37.531 -23.109 1 41.16 140 ALA B O 1
ATOM 2291 N N . PRO B 1 141 ? -11.859 36.969 -24.609 1 39.44 141 PRO B N 1
ATOM 2292 C CA . PRO B 1 141 ? -11.477 38.188 -25.359 1 39.44 141 PRO B CA 1
ATOM 2293 C C . PRO B 1 141 ? -11.516 39.438 -24.5 1 39.44 141 PRO B C 1
ATOM 2295 O O . PRO B 1 141 ? -12.414 39.594 -23.656 1 39.44 141 PRO B O 1
ATOM 2298 N N . GLY B 1 142 ? -10.398 39.812 -23.844 1 35.16 142 GLY B N 1
ATOM 2299 C CA . GLY B 1 142 ? -10.227 41 -23.031 1 35.16 142 GLY B CA 1
ATOM 2300 C C . GLY B 1 142 ? -11.039 42.188 -23.531 1 35.16 142 GLY B C 1
ATOM 2301 O O . GLY B 1 142 ? -10.977 42.531 -24.719 1 35.16 142 GLY B O 1
ATOM 2302 N N . ARG B 1 143 ? -12.281 42.344 -23.125 1 37.22 143 ARG B N 1
ATOM 2303 C CA . ARG B 1 143 ? -12.906 43.656 -23.422 1 37.22 143 ARG B CA 1
ATOM 2304 C C . ARG B 1 143 ? -11.883 44.781 -23.359 1 37.22 143 ARG B C 1
ATOM 2306 O O . ARG B 1 143 ? -11.008 44.781 -22.5 1 37.22 143 ARG B O 1
ATOM 2313 N N . GLY B 1 144 ? -11.469 45.406 -24.484 1 35.59 144 GLY B N 1
ATOM 2314 C CA . GLY B 1 144 ? -10.648 46.594 -24.672 1 35.59 144 GLY B CA 1
ATOM 2315 C C . GLY B 1 144 ? -10.789 47.594 -23.562 1 35.59 144 GLY B C 1
ATOM 2316 O O . GLY B 1 144 ? -11.797 48.312 -23.484 1 35.59 144 GLY B O 1
ATOM 2317 N N . ARG B 1 145 ? -10.5 47.281 -22.281 1 35.78 145 ARG B N 1
ATOM 2318 C CA . ARG B 1 145 ? -10.547 48.344 -21.266 1 35.78 145 ARG B CA 1
ATOM 2319 C C . ARG B 1 145 ? -9.75 49.562 -21.719 1 35.78 145 ARG B C 1
ATOM 2321 O O . ARG B 1 145 ? -8.578 49.438 -22.078 1 35.78 145 ARG B O 1
ATOM 2328 N N . ARG B 1 146 ? -10.438 50.562 -22.141 1 42.19 146 ARG B N 1
ATOM 2329 C CA . ARG B 1 146 ? -9.938 51.875 -22.453 1 42.19 146 ARG B CA 1
ATOM 2330 C C . ARG B 1 146 ? -8.883 52.312 -21.453 1 42.19 146 ARG B C 1
ATOM 2332 O O . ARG B 1 146 ? -9.102 52.25 -20.234 1 42.19 146 ARG B O 1
ATOM 2339 N N . ARG B 1 147 ? -7.586 52.188 -21.734 1 40.5 147 ARG B N 1
ATOM 2340 C CA . ARG B 1 147 ? -6.434 52.781 -21.047 1 40.5 147 ARG B CA 1
ATOM 2341 C C . ARG B 1 147 ? -6.754 54.188 -20.531 1 40.5 147 ARG B C 1
ATOM 2343 O O . ARG B 1 147 ? -6.98 55.094 -21.328 1 40.5 147 ARG B O 1
ATOM 2350 N N . ARG B 1 148 ? -7.602 54.281 -19.422 1 38.44 148 ARG B N 1
ATOM 2351 C CA . ARG B 1 148 ? -7.816 55.594 -18.844 1 38.44 148 ARG B CA 1
ATOM 2352 C C . ARG B 1 148 ? -6.496 56.344 -18.656 1 38.44 148 ARG B C 1
ATOM 2354 O O . ARG B 1 148 ? -5.453 55.719 -18.438 1 38.44 148 ARG B O 1
ATOM 2361 N N . SER B 1 149 ? -6.297 57.469 -19.25 1 42.12 149 SER B N 1
ATOM 2362 C CA . SER B 1 149 ? -5.145 58.344 -19.375 1 42.12 149 SER B CA 1
ATOM 2363 C C . SER B 1 149 ? -4.473 58.562 -18.031 1 42.12 149 SER B C 1
ATOM 2365 O O . SER B 1 149 ? -5.102 58.406 -16.984 1 42.12 149 SER B O 1
ATOM 2367 N N . SER B 1 150 ? -3.064 58.469 -17.953 1 44.53 150 SER B N 1
ATOM 2368 C CA . SER B 1 150 ? -2.148 58.719 -16.859 1 44.53 150 SER B CA 1
ATOM 2369 C C . SER B 1 150 ? -2.631 59.906 -16 1 44.53 150 SER B C 1
ATOM 2371 O O . SER B 1 150 ? -2.332 59.969 -14.812 1 44.53 150 SER B O 1
ATOM 2373 N N . ARG B 1 151 ? -3.283 60.906 -16.641 1 45.31 151 ARG B N 1
ATOM 2374 C CA . ARG B 1 151 ? -3.668 62.188 -16.031 1 45.31 151 ARG B CA 1
ATOM 2375 C C . ARG B 1 151 ? -4.742 61.969 -14.969 1 45.31 151 ARG B C 1
ATOM 2377 O O . ARG B 1 151 ? -4.707 62.625 -13.914 1 45.31 151 ARG B O 1
ATOM 2384 N N . GLU B 1 152 ? -5.695 61 -15.242 1 43.88 152 GLU B N 1
ATOM 2385 C CA . GLU B 1 152 ? -6.828 60.938 -14.328 1 43.88 152 GLU B CA 1
ATOM 2386 C C . GLU B 1 152 ? -6.438 60.281 -13.016 1 43.88 152 GLU B C 1
ATOM 2388 O O . GLU B 1 152 ? -6.945 60.656 -11.953 1 43.88 152 GLU B O 1
ATOM 2393 N N . ALA B 1 153 ? -5.453 59.375 -13.141 1 42.94 153 ALA B N 1
ATOM 2394 C CA . ALA B 1 153 ? -5.078 58.75 -11.875 1 42.94 153 ALA B CA 1
ATOM 2395 C C . ALA B 1 153 ? -4.34 59.719 -10.969 1 42.94 153 ALA B C 1
ATOM 2397 O O . ALA B 1 153 ? -4.535 59.719 -9.75 1 42.94 153 ALA B O 1
ATOM 2398 N N . ALA B 1 154 ? -3.52 60.562 -11.562 1 45.06 154 ALA B N 1
ATOM 2399 C CA . ALA B 1 154 ? -2.803 61.531 -10.742 1 45.06 154 ALA B CA 1
ATOM 2400 C C . ALA B 1 154 ? -3.775 62.469 -10.008 1 45.06 154 ALA B C 1
ATOM 2402 O O . ALA B 1 154 ? -3.535 62.844 -8.859 1 45.06 154 ALA B O 1
ATOM 2403 N N . GLU B 1 155 ? -4.84 62.938 -10.641 1 45.41 155 GLU B N 1
ATOM 2404 C CA . GLU B 1 155 ? -5.773 63.875 -10.039 1 45.41 155 GLU B CA 1
ATOM 2405 C C . GLU B 1 155 ? -6.5 63.25 -8.852 1 45.41 155 GLU B C 1
ATOM 2407 O O . GLU B 1 155 ? -6.754 63.906 -7.848 1 45.41 155 GLU B O 1
ATOM 2412 N N . TYR B 1 156 ? -6.781 61.938 -8.93 1 40.78 156 TYR B N 1
ATOM 2413 C CA . TYR B 1 156 ? -7.535 61.375 -7.828 1 40.78 156 TYR B CA 1
ATOM 2414 C C . TYR B 1 156 ? -6.672 61.25 -6.578 1 40.78 156 TYR B C 1
ATOM 2416 O O . TYR B 1 156 ? -7.145 61.469 -5.465 1 40.78 156 TYR B O 1
ATOM 2424 N N . ALA B 1 157 ? -5.348 60.906 -6.789 1 45.06 157 ALA B N 1
ATOM 2425 C CA . ALA B 1 157 ? -4.512 60.844 -5.594 1 45.06 157 ALA B CA 1
ATOM 2426 C C . ALA B 1 157 ? -4.438 62.219 -4.926 1 45.06 157 ALA B C 1
ATOM 2428 O O . ALA B 1 157 ? -4.438 62.312 -3.695 1 45.06 157 ALA B O 1
ATOM 2429 N N . ALA B 1 158 ? -4.34 63.312 -5.695 1 45.75 158 ALA B N 1
ATOM 2430 C CA . ALA B 1 158 ? -4.25 64.625 -5.098 1 45.75 158 ALA B CA 1
ATOM 2431 C C . ALA B 1 158 ? -5.477 64.938 -4.246 1 45.75 158 ALA B C 1
ATOM 2433 O O . ALA B 1 158 ? -5.363 65.562 -3.18 1 45.75 158 ALA B O 1
ATOM 2434 N N . ASP B 1 159 ? -6.637 64.562 -4.75 1 44.09 159 ASP B N 1
ATOM 2435 C CA . ASP B 1 159 ? -7.844 64.938 -4.016 1 44.09 159 ASP B CA 1
ATOM 2436 C C . ASP B 1 159 ? -7.926 64.188 -2.689 1 44.09 159 ASP B C 1
ATOM 2438 O O . ASP B 1 159 ? -8.414 64.688 -1.695 1 44.09 159 ASP B O 1
ATOM 2442 N N . SER B 1 160 ? -7.523 62.906 -2.719 1 41.31 160 SER B N 1
ATOM 2443 C CA . SER B 1 160 ? -7.719 62.188 -1.468 1 41.31 160 SER B CA 1
ATOM 2444 C C . SER B 1 160 ? -6.785 62.719 -0.377 1 41.31 160 SER B C 1
ATOM 2446 O O . SER B 1 160 ? -6.941 62.375 0.796 1 41.31 160 SER B O 1
ATOM 2448 N N . LEU B 1 161 ? -5.605 63.188 -0.691 1 41.34 161 LEU B N 1
ATOM 2449 C CA . LEU B 1 161 ? -4.805 63.719 0.404 1 41.34 161 LEU B CA 1
ATOM 2450 C C . LEU B 1 161 ? -5.504 64.938 1.065 1 41.34 161 LEU B C 1
ATOM 2452 O O . LEU B 1 161 ? -5.266 65.188 2.238 1 41.34 161 LEU B O 1
ATOM 2456 N N . GLU B 1 162 ? -6.199 65.688 0.299 1 45.47 162 GLU B N 1
ATOM 2457 C CA . GLU B 1 162 ? -6.738 66.875 0.954 1 45.47 162 GLU B CA 1
ATOM 2458 C C . GLU B 1 162 ? -7.789 66.5 1.998 1 45.47 162 GLU B C 1
ATOM 2460 O O . GLU B 1 162 ? -8.102 67.25 2.883 1 45.47 162 GLU B O 1
ATOM 2465 N N . GLY B 1 163 ? -8.469 65.375 1.81 1 35.91 163 GLY B N 1
ATOM 2466 C CA . GLY B 1 163 ? -9.547 65.312 2.787 1 35.91 163 GLY B CA 1
ATOM 2467 C C . GLY B 1 163 ? -9.078 64.875 4.164 1 35.91 163 GLY B C 1
ATOM 2468 O O . GLY B 1 163 ? -9.859 64.875 5.113 1 35.91 163 GLY B O 1
ATOM 2469 N N . LEU B 1 164 ? -7.836 64.25 4.305 1 29.55 164 LEU B N 1
ATOM 2470 C CA . LEU B 1 164 ? -7.453 64.312 5.715 1 29.55 164 LEU B CA 1
ATOM 2471 C C . LEU B 1 164 ? -6.695 65.562 6.047 1 29.55 164 LEU B C 1
ATOM 2473 O O . LEU B 1 164 ? -6.004 66.125 5.191 1 29.55 164 LEU B O 1
#

pLDDT: mean 70.07, std 21.9, range [29.55, 97.69]

Organism: NCBI:txid40318